Protein AF-A0A6P5RZV4-F1 (afdb_monomer)

Organism: Prunus avium (NCBI:txid42229)

Foldseek 3Di:
DDDDPPPPPDPPVPPDDPPVVLLVVLVPDDLVVLVVCLPVDVSSVCSNVVDPVNDDPDDADAAPPPDPVPPFDWDWADDQNWIKIDTAWDPDDDTDWDQWIWTQPDTSDNVRIDIQGAPDTANDKAFQNDDDPAWTFIDGQFWTKTAGSVVRDIDTDDDPPDDTHHYHDDDDDDPPPPD

Solvent-accessible surface area (backbone atoms only — not comparable to full-atom values): 11302 Å² total; per-residue (Å²): 139,79,86,83,79,80,79,78,82,73,87,66,85,71,83,70,76,57,67,70,60,52,53,57,53,55,76,73,49,57,70,78,60,51,67,66,43,43,80,75,39,72,70,51,29,45,59,59,66,72,38,85,86,46,80,76,88,66,87,69,62,68,50,84,85,67,52,84,88,62,86,62,55,70,44,78,49,49,49,82,92,23,52,25,44,37,64,39,40,64,95,57,100,74,57,58,65,40,41,60,34,36,33,36,77,40,88,77,42,44,86,38,48,40,83,46,77,52,82,63,71,28,37,38,75,45,51,36,64,49,69,58,100,60,37,37,39,31,28,50,59,39,43,40,29,44,34,21,84,88,80,60,50,70,44,81,58,82,54,86,94,56,85,71,47,80,78,63,79,70,82,78,83,70,91,70,78,89,123

InterPro domains:
  IPR001810 F-box domain [PF00646] (16-54)
  IPR001810 F-box domain [PS50181] (11-57)
  IPR001810 F-box domain [SM00256] (17-57)
  IPR036047 F-box-like domain superfamily [SSF81383] (16-58)
  IPR050796 SCF complex F-box component [PTHR31672] (13-54)

Radius of gyration: 24.25 Å; Cα contacts (8 Å, |Δi|>4): 235; chains: 1; bounding box: 69×52×48 Å

Mean predicted aligned error: 15.29 Å

Secondary structure (DSSP, 8-state):
---------------PPPHHHHHHHHHTS-HHHHHHHTTT-HHHHHHHHH-TTS---PPPPPPTT--TTS---EEEEEETTEEEEEEPPPSSSSPPPEEEEEEESSTT-GGGEEEEEEEEEESSEEEEEEE-SS-EEEEETTEEEEE-TTT--EEEE--TT------------------

pLDDT: mean 74.28, std 16.23, range [30.38, 95.0]

Sequence (179 aa):
MEERRLTGNSNSNNVQLPSTMIEEILSRLPVKSLCRFKCVSKPWSSLISDDPSFEEVREIPLPREINSSQTRRSKLGVFREWLCVTLEGDYGNATPTYNEFWVMKEYGVGESWTKMRVSIPYCNLSHSGFWTKSHDLMVFEEELVMYNFNNHSFQNLYVREIGKVGSVLTYLESLVSLK

Structure (mmCIF, N/CA/C/O backbone):
data_AF-A0A6P5RZV4-F1
#
_entry.id   AF-A0A6P5RZV4-F1
#
loop_
_atom_site.group_PDB
_atom_site.id
_atom_site.type_symbol
_atom_site.label_atom_id
_atom_site.label_alt_id
_atom_site.label_comp_id
_atom_site.label_asym_id
_atom_site.label_entity_id
_atom_site.label_seq_id
_atom_site.pdbx_PDB_ins_code
_atom_site.Cartn_x
_atom_site.Cartn_y
_atom_site.Cartn_z
_atom_site.occupancy
_atom_site.B_iso_or_equiv
_atom_site.auth_seq_id
_atom_site.auth_comp_id
_atom_site.auth_asym_id
_atom_site.auth_atom_id
_atom_site.pdbx_PDB_model_num
ATOM 1 N N . MET A 1 1 ? -52.754 37.217 24.023 1.00 31.14 1 MET A N 1
ATOM 2 C CA . MET A 1 1 ? -53.879 37.021 23.088 1.00 31.14 1 MET A CA 1
ATOM 3 C C . MET A 1 1 ? -53.331 37.275 21.699 1.00 31.14 1 MET A C 1
ATOM 5 O O . MET A 1 1 ? -52.893 38.382 21.447 1.00 31.14 1 MET A O 1
ATOM 9 N N . GLU A 1 2 ? -53.178 36.318 20.801 1.00 30.38 2 GLU A N 1
ATOM 10 C CA . GLU A 1 2 ? -53.687 34.952 20.756 1.00 30.38 2 GLU A CA 1
ATOM 11 C C . GLU A 1 2 ? -52.699 34.131 19.918 1.00 30.38 2 GLU A C 1
ATOM 13 O O . GLU A 1 2 ? -52.167 34.614 18.915 1.00 30.38 2 GLU A O 1
ATOM 18 N N . GLU A 1 3 ? -52.449 32.902 20.354 1.00 35.41 3 GLU A N 1
ATOM 19 C CA . GLU A 1 3 ? -51.728 31.872 19.623 1.00 35.41 3 GLU A CA 1
ATOM 20 C C . GLU A 1 3 ? -52.344 31.614 18.240 1.00 35.41 3 GLU A C 1
ATOM 22 O O . GLU A 1 3 ? -53.558 31.512 18.083 1.00 35.41 3 GLU A O 1
ATOM 27 N N . ARG A 1 4 ? -51.494 31.357 17.244 1.00 32.56 4 ARG A N 1
ATOM 28 C CA . ARG A 1 4 ? -51.840 30.442 16.149 1.00 32.56 4 ARG A CA 1
ATOM 29 C C . ARG A 1 4 ? -50.756 29.385 16.027 1.00 32.56 4 ARG A C 1
ATOM 31 O O . ARG A 1 4 ? -49.951 29.380 15.102 1.00 32.56 4 ARG A O 1
ATOM 38 N N . ARG A 1 5 ? -50.743 28.483 17.011 1.00 34.69 5 ARG A N 1
ATOM 39 C CA . ARG A 1 5 ? -50.173 27.145 16.856 1.00 34.69 5 ARG A CA 1
ATOM 40 C C . ARG A 1 5 ? -51.124 26.359 15.960 1.00 34.69 5 ARG A C 1
ATOM 42 O O . ARG A 1 5 ? -52.202 25.964 16.390 1.00 34.69 5 ARG A O 1
ATOM 49 N N . LEU A 1 6 ? -50.733 26.160 14.706 1.00 37.03 6 LEU A N 1
ATOM 50 C CA . LEU A 1 6 ? -51.332 25.129 13.868 1.00 37.03 6 LEU A CA 1
ATOM 51 C C . LEU A 1 6 ? -50.875 23.782 14.429 1.00 37.03 6 LEU A C 1
ATOM 53 O O . LEU A 1 6 ? -49.744 23.349 14.212 1.00 37.03 6 LEU A O 1
ATOM 57 N N . THR A 1 7 ? -51.749 23.145 15.201 1.00 40.06 7 THR A N 1
ATOM 58 C CA . THR A 1 7 ? -51.644 21.736 15.564 1.00 40.06 7 THR A CA 1
ATOM 59 C C . THR A 1 7 ? -51.858 20.901 14.303 1.00 40.06 7 THR A C 1
ATOM 61 O O . THR A 1 7 ? -52.960 20.470 13.975 1.00 40.06 7 THR A O 1
ATOM 64 N N . GLY A 1 8 ? -50.769 20.680 13.568 1.00 34.19 8 GLY A N 1
ATOM 65 C CA . GLY A 1 8 ? -50.671 19.599 12.598 1.00 34.19 8 GLY A CA 1
ATOM 66 C C . GLY A 1 8 ? -50.688 18.269 13.342 1.00 34.19 8 GLY A C 1
ATOM 67 O O . GLY A 1 8 ? -49.645 17.739 13.710 1.00 34.19 8 GLY A O 1
ATOM 68 N N . ASN A 1 9 ? -51.891 17.762 13.602 1.00 43.94 9 ASN A N 1
ATOM 69 C CA . ASN A 1 9 ? -52.132 16.391 14.015 1.00 43.94 9 ASN A CA 1
ATOM 70 C C . ASN A 1 9 ? -51.809 15.463 12.835 1.00 43.94 9 ASN A C 1
ATOM 72 O O . ASN A 1 9 ? -52.672 15.147 12.021 1.00 43.94 9 ASN A O 1
ATOM 76 N N . SER A 1 10 ? -50.554 15.044 12.728 1.00 43.06 10 SER A N 1
ATOM 77 C CA . SER A 1 10 ? -50.172 13.872 11.948 1.00 43.06 10 SER A CA 1
ATOM 78 C C . SER A 1 10 ? -49.885 12.739 12.924 1.00 43.06 10 SER A C 1
ATOM 80 O O . SER A 1 10 ? -48.737 12.527 13.319 1.00 43.06 10 SER A O 1
ATOM 82 N N . ASN A 1 11 ? -50.949 12.014 13.293 1.00 42.44 11 ASN A N 1
ATOM 83 C CA . ASN A 1 11 ? -50.889 10.625 13.749 1.00 42.44 11 ASN A CA 1
ATOM 84 C C . ASN A 1 11 ? -50.200 9.790 12.657 1.00 42.44 11 ASN A C 1
ATOM 86 O O . ASN A 1 11 ? -50.831 9.085 11.873 1.00 42.44 11 ASN A O 1
ATOM 90 N N . SER A 1 12 ? -48.879 9.899 12.577 1.00 44.38 12 SER A N 1
ATOM 91 C CA . SER A 1 12 ? -48.062 8.823 12.056 1.00 44.38 12 SER A CA 1
ATOM 92 C C . SER A 1 12 ? -48.007 7.820 13.195 1.00 44.38 12 SER A C 1
ATOM 94 O O . SER A 1 12 ? -47.372 8.069 14.218 1.00 44.38 12 SER A O 1
ATOM 96 N N . ASN A 1 13 ? -48.753 6.723 13.062 1.00 44.66 13 ASN A N 1
ATOM 97 C CA . ASN A 1 13 ? -48.572 5.538 13.893 1.00 44.66 13 ASN A CA 1
ATOM 98 C C . ASN A 1 13 ? -47.155 5.018 13.626 1.00 44.66 13 ASN A C 1
ATOM 100 O O . ASN A 1 13 ? -46.947 4.102 12.834 1.00 44.66 13 ASN A O 1
ATOM 104 N N . ASN A 1 14 ? -46.168 5.683 14.217 1.00 50.66 14 ASN A N 1
ATOM 105 C CA . ASN A 1 14 ? -44.774 5.316 14.145 1.00 50.66 14 ASN A CA 1
ATOM 106 C C . ASN A 1 14 ? -44.651 4.121 15.081 1.00 50.66 14 ASN A C 1
ATOM 108 O O . ASN A 1 14 ? -44.533 4.280 16.295 1.00 50.66 14 ASN A O 1
ATOM 112 N N . VAL A 1 15 ? -44.799 2.923 14.518 1.00 54.66 15 VAL A N 1
ATOM 113 C CA . VAL A 1 15 ? -44.572 1.668 15.230 1.00 54.66 15 VAL A CA 1
ATOM 114 C C . VAL A 1 15 ? -43.095 1.655 15.614 1.00 54.66 15 VAL A C 1
ATOM 116 O O . VAL A 1 15 ? -42.235 1.261 14.831 1.00 54.66 15 VAL A O 1
ATOM 119 N N . GLN A 1 16 ? -42.782 2.183 16.795 1.00 59.75 16 GLN A N 1
ATOM 120 C CA . GLN A 1 16 ? -41.443 2.110 17.353 1.00 59.75 16 GLN A CA 1
ATOM 121 C C . GLN A 1 16 ? -41.264 0.722 17.953 1.00 59.75 16 GLN A C 1
ATOM 123 O O . GLN A 1 16 ? -42.013 0.309 18.838 1.00 59.75 16 GLN A O 1
ATOM 128 N N . LEU A 1 17 ? -40.274 -0.006 17.439 1.00 67.88 17 LEU A N 1
ATOM 129 C CA . LEU A 1 17 ? -39.788 -1.221 18.076 1.00 67.88 17 LEU A CA 1
ATOM 130 C C . LEU A 1 17 ? -39.339 -0.884 19.511 1.00 67.88 17 LEU A C 1
ATOM 132 O O . LEU A 1 17 ? -38.712 0.161 19.708 1.00 67.88 17 LEU A O 1
ATOM 136 N N . PRO A 1 18 ? -39.635 -1.738 20.508 1.00 80.62 18 PRO A N 1
ATOM 137 C CA . PRO A 1 18 ? -39.109 -1.571 21.859 1.00 80.62 18 PRO A CA 1
ATOM 138 C C . PRO A 1 18 ? -37.579 -1.456 21.840 1.00 80.62 18 PRO A C 1
ATOM 140 O O . PRO A 1 18 ? -36.920 -2.178 21.088 1.00 80.62 18 PRO A O 1
ATOM 143 N N . SER A 1 19 ? -37.010 -0.582 22.676 1.00 72.00 19 SER A N 1
ATOM 144 C CA . SER A 1 19 ? -35.558 -0.331 22.727 1.00 72.00 19 SER A CA 1
ATOM 145 C C . SER A 1 19 ? -34.742 -1.610 22.922 1.00 72.00 19 SER A C 1
ATOM 147 O O . SER A 1 19 ? -33.727 -1.797 22.262 1.00 72.00 19 SER A O 1
ATOM 149 N N . THR A 1 20 ? -35.255 -2.547 23.719 1.00 75.00 20 THR A N 1
ATOM 150 C CA . THR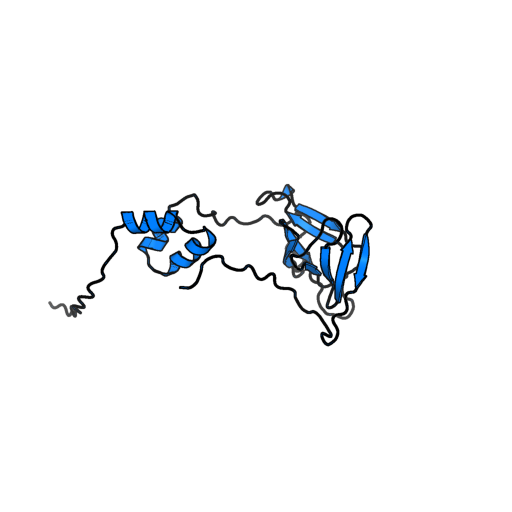 A 1 20 ? -34.631 -3.850 23.981 1.00 75.00 20 THR A CA 1
ATOM 151 C C . THR A 1 20 ? -34.465 -4.706 22.723 1.00 75.00 20 THR A C 1
ATOM 153 O O . THR A 1 20 ? -33.438 -5.354 22.551 1.00 75.00 20 THR A O 1
ATOM 156 N N . MET A 1 21 ? -35.437 -4.685 21.805 1.00 77.75 21 MET A N 1
ATOM 157 C CA . MET A 1 21 ? -35.329 -5.410 20.534 1.00 77.75 21 MET A CA 1
ATOM 158 C C . MET A 1 21 ? -34.347 -4.728 19.582 1.00 77.75 21 MET A C 1
ATOM 160 O O . MET A 1 21 ? -33.662 -5.399 18.817 1.00 77.75 21 MET A O 1
ATOM 164 N N . ILE A 1 22 ? -34.270 -3.396 19.623 1.00 78.31 22 ILE A N 1
ATOM 165 C CA . ILE A 1 22 ? -33.320 -2.627 18.815 1.00 78.31 22 ILE A CA 1
ATOM 166 C C . ILE A 1 22 ? -31.889 -2.943 19.263 1.00 78.31 22 ILE A C 1
ATOM 168 O O . ILE A 1 22 ? -31.054 -3.260 18.424 1.00 78.31 22 ILE A O 1
ATOM 172 N N . GLU A 1 23 ? -31.620 -2.935 20.566 1.00 76.19 23 GLU A N 1
ATOM 173 C CA . GLU A 1 23 ? -30.319 -3.304 21.141 1.00 76.19 23 GLU A CA 1
ATOM 174 C C . GLU A 1 23 ? -29.923 -4.751 20.790 1.00 76.19 23 GLU A C 1
ATOM 176 O O . GLU A 1 23 ? -28.788 -5.014 20.384 1.00 76.19 23 GLU A O 1
ATOM 181 N N . GLU A 1 24 ? -30.867 -5.696 20.854 1.00 76.88 24 GLU A N 1
ATOM 182 C CA . GLU A 1 24 ? -30.613 -7.095 20.490 1.00 76.88 24 GLU A CA 1
ATOM 183 C C . GLU A 1 24 ? -30.330 -7.276 18.987 1.00 76.88 24 GLU A C 1
ATOM 185 O O . GLU A 1 24 ? -29.485 -8.084 18.602 1.00 76.88 24 GLU A O 1
ATOM 190 N N . ILE A 1 25 ? -30.994 -6.506 18.120 1.00 79.69 25 ILE A N 1
ATOM 191 C CA . ILE A 1 25 ? -30.708 -6.504 16.679 1.00 79.69 25 ILE A CA 1
ATOM 192 C C . ILE A 1 25 ? -29.332 -5.889 16.417 1.00 79.69 25 ILE A C 1
ATOM 194 O O . ILE A 1 25 ? -28.536 -6.469 15.678 1.00 79.69 25 ILE A O 1
ATOM 198 N N . LEU A 1 26 ? -29.036 -4.737 17.027 1.00 75.44 26 LEU A N 1
ATOM 199 C CA . LEU A 1 26 ? -27.773 -4.030 16.835 1.00 75.44 26 LEU A CA 1
ATOM 200 C C . LEU A 1 26 ? -26.579 -4.868 17.321 1.00 75.44 26 LEU A C 1
ATOM 202 O O . LEU A 1 26 ? -25.603 -5.009 16.592 1.00 75.44 26 LEU A O 1
ATOM 206 N N . SER A 1 27 ? -26.682 -5.528 18.474 1.00 73.88 27 SER A N 1
ATOM 207 C CA . SER A 1 27 ? -25.608 -6.384 19.012 1.00 73.88 27 SER A CA 1
ATOM 208 C C . SER A 1 27 ? -25.256 -7.602 18.142 1.00 73.88 27 SER A C 1
ATOM 210 O O . SER A 1 27 ? -24.179 -8.178 18.293 1.00 73.88 27 SER A O 1
ATOM 212 N N . ARG A 1 28 ? -26.129 -8.001 17.206 1.00 77.44 28 ARG A N 1
ATOM 213 C CA . ARG A 1 28 ? -25.903 -9.131 16.284 1.00 77.44 28 ARG A CA 1
ATOM 214 C C . ARG A 1 28 ? -25.302 -8.714 14.938 1.00 77.44 28 ARG A C 1
ATOM 216 O O . ARG A 1 28 ? -25.041 -9.578 14.098 1.00 77.44 28 ARG A O 1
ATOM 223 N N . LEU A 1 29 ? -25.107 -7.417 14.697 1.00 73.81 29 LEU A N 1
ATOM 224 C CA . LEU A 1 29 ? -24.617 -6.899 13.421 1.00 73.81 29 LEU A CA 1
ATOM 225 C C . LEU A 1 29 ? -23.095 -6.661 13.438 1.00 73.81 29 LEU A C 1
ATOM 227 O O . LEU A 1 29 ? -22.535 -6.277 14.460 1.00 73.81 29 LEU A O 1
ATOM 231 N N . PRO A 1 30 ? -22.397 -6.818 12.296 1.00 70.12 30 PRO A N 1
ATOM 232 C CA . PRO A 1 30 ? -20.992 -6.427 12.187 1.00 70.12 30 PRO A CA 1
ATOM 233 C C . PRO A 1 30 ? -20.789 -4.919 12.412 1.00 70.12 30 PRO A C 1
ATOM 235 O O . PRO A 1 30 ? -21.575 -4.112 11.909 1.00 70.12 30 PRO A O 1
ATOM 238 N N . VAL A 1 31 ? -19.675 -4.526 13.046 1.00 67.81 31 VAL A N 1
ATOM 239 C CA . VAL A 1 31 ? -19.323 -3.120 13.373 1.00 67.81 31 VAL A CA 1
ATOM 240 C C . VAL A 1 31 ? -19.448 -2.183 12.161 1.00 67.81 31 VAL A C 1
ATOM 242 O O . VAL A 1 31 ? -20.047 -1.112 12.242 1.00 67.81 31 VAL A O 1
ATOM 245 N N . LYS A 1 32 ? -18.978 -2.619 10.983 1.00 64.25 32 LYS A N 1
ATOM 246 C CA . LYS A 1 32 ? -19.082 -1.837 9.735 1.00 64.25 32 LYS A CA 1
ATOM 247 C C . LYS A 1 32 ? -20.529 -1.587 9.291 1.00 64.25 32 LYS A C 1
ATOM 249 O O . LYS A 1 32 ? -20.815 -0.533 8.725 1.00 64.25 32 LYS A O 1
ATOM 254 N N . SER A 1 33 ? -21.434 -2.537 9.528 1.00 70.81 33 SER A N 1
ATOM 255 C CA . SER A 1 33 ? -22.865 -2.377 9.241 1.00 70.81 33 SER A CA 1
ATOM 256 C C . SER A 1 33 ? -23.514 -1.437 10.249 1.00 70.81 33 SER A C 1
ATOM 258 O O . SER A 1 33 ? -24.299 -0.577 9.861 1.00 70.81 33 SER A O 1
ATOM 260 N N . LEU A 1 34 ? -23.126 -1.537 11.520 1.00 72.94 34 LEU A N 1
ATOM 261 C CA . LEU A 1 34 ? -23.627 -0.676 12.585 1.00 72.94 34 LEU A CA 1
ATOM 262 C C . LEU A 1 34 ? -23.305 0.807 12.359 1.00 72.94 34 LEU A C 1
ATOM 264 O O . LEU A 1 34 ? -24.180 1.653 12.529 1.00 72.94 34 LEU A O 1
ATOM 268 N N . CYS A 1 35 ? -22.119 1.132 11.837 1.00 71.44 35 CYS A N 1
ATOM 269 C CA . CYS A 1 35 ? -21.776 2.508 11.459 1.00 71.44 35 CYS A CA 1
ATOM 270 C C . CYS A 1 35 ? -22.758 3.133 10.447 1.00 71.44 35 CYS A C 1
ATOM 272 O O . CYS A 1 35 ? -22.979 4.344 10.484 1.00 71.44 35 CYS A O 1
ATOM 274 N N . ARG A 1 36 ? -23.388 2.330 9.575 1.00 76.25 36 ARG A N 1
ATOM 275 C CA . ARG A 1 36 ? -24.388 2.808 8.601 1.00 76.25 36 ARG A CA 1
ATOM 276 C C . ARG A 1 36 ? -25.759 3.079 9.226 1.00 76.25 36 ARG A C 1
ATOM 278 O O . ARG A 1 36 ? -26.537 3.819 8.642 1.00 76.25 36 ARG A O 1
ATOM 285 N N . PHE A 1 37 ? -26.066 2.526 10.400 1.00 75.00 37 PHE A N 1
ATOM 286 C CA . PHE A 1 37 ? -27.362 2.726 11.059 1.00 75.00 37 PHE A CA 1
ATOM 287 C C . PHE A 1 37 ? -27.452 4.035 11.861 1.00 75.00 37 PHE A C 1
ATOM 289 O O . PHE A 1 37 ? -28.556 4.456 12.214 1.00 75.00 37 PHE A O 1
ATOM 296 N N . LYS A 1 38 ? -26.326 4.741 12.072 1.00 71.38 38 LYS A N 1
ATOM 297 C CA . LYS A 1 38 ? -26.293 6.059 12.739 1.00 71.38 38 LYS A CA 1
ATOM 298 C C . LYS A 1 38 ? -27.206 7.098 12.071 1.00 71.38 38 LYS A C 1
ATOM 300 O O . LYS A 1 38 ? -27.736 7.972 12.745 1.00 71.38 38 LYS A O 1
ATOM 305 N N . CYS A 1 39 ? -27.435 7.003 10.761 1.00 72.44 39 CYS A N 1
ATOM 306 C CA . CYS A 1 39 ? -28.255 7.961 10.012 1.00 72.44 39 CYS A CA 1
ATOM 307 C C . CYS A 1 39 ? -29.745 7.588 9.889 1.00 72.44 39 CYS A C 1
ATOM 309 O O . CYS A 1 39 ? -30.505 8.359 9.308 1.00 72.44 39 CYS A O 1
ATOM 311 N N . VAL A 1 40 ? -30.189 6.454 10.445 1.00 75.31 40 VAL A N 1
ATOM 312 C CA . VAL A 1 40 ? -31.588 5.986 10.326 1.00 75.31 40 VAL A CA 1
ATOM 313 C C . VAL A 1 40 ? -32.513 6.708 11.304 1.00 75.31 40 VAL A C 1
ATOM 315 O O . VAL A 1 40 ? -33.626 7.088 10.945 1.00 75.31 40 VAL A O 1
ATOM 318 N N . SER A 1 41 ? -32.073 6.920 12.546 1.00 77.44 41 SER A N 1
ATOM 319 C CA . SER A 1 41 ? -32.820 7.709 13.527 1.00 77.44 41 SER A CA 1
ATOM 320 C C . SER A 1 41 ? -31.933 8.168 14.686 1.00 77.44 41 SER A C 1
ATOM 322 O O . SER A 1 41 ? -30.910 7.552 14.988 1.00 77.44 41 SER A O 1
ATOM 324 N N . LYS A 1 42 ? -32.349 9.238 15.377 1.00 73.50 42 LYS A N 1
ATOM 325 C CA . LYS A 1 42 ? -31.624 9.768 16.546 1.00 73.50 42 LYS A CA 1
ATOM 326 C C . LYS A 1 42 ? -31.442 8.731 17.675 1.00 73.50 42 LYS A C 1
ATOM 328 O O . LYS A 1 42 ? -30.328 8.651 18.183 1.00 73.50 42 LYS A O 1
ATOM 333 N N . PRO A 1 43 ? -32.453 7.913 18.044 1.00 75.81 43 PRO A N 1
ATOM 334 C CA . PRO A 1 43 ? -32.282 6.882 19.074 1.00 75.81 43 PRO A CA 1
ATOM 335 C C . PRO A 1 43 ? -31.239 5.824 18.704 1.00 75.81 43 PRO A C 1
ATOM 337 O O . PRO A 1 43 ? -30.425 5.447 19.537 1.00 75.81 43 PRO A O 1
ATOM 340 N N . TRP A 1 44 ? -31.218 5.395 17.439 1.00 75.12 44 TRP A N 1
ATOM 341 C CA . TRP A 1 44 ? -30.243 4.414 16.959 1.00 75.12 44 TRP A CA 1
ATOM 342 C C . TRP A 1 44 ? -28.831 5.003 16.973 1.00 75.12 44 TRP A C 1
ATOM 344 O O . TRP A 1 44 ? -27.901 4.352 17.432 1.00 75.12 44 TRP A O 1
ATOM 354 N N . SER A 1 45 ? -28.670 6.262 16.551 1.00 76.62 45 SER A N 1
ATOM 355 C CA . SER A 1 45 ? -27.384 6.960 16.636 1.00 76.62 45 SER A CA 1
ATOM 356 C C . SER A 1 45 ? -26.850 7.061 18.065 1.00 76.62 45 SER A C 1
ATOM 358 O O . SER A 1 45 ? -25.642 6.919 18.236 1.00 76.62 45 SER A O 1
ATOM 360 N N . SER A 1 46 ? -27.711 7.324 19.058 1.00 78.75 46 SER A N 1
ATOM 361 C CA . SER A 1 46 ? -27.311 7.382 20.473 1.00 78.75 46 SER A CA 1
ATOM 362 C C . SER A 1 46 ? -26.824 6.018 20.942 1.00 78.75 46 SER A C 1
ATOM 364 O O . SER A 1 46 ? -25.666 5.900 21.304 1.00 78.75 46 SER A O 1
ATOM 366 N N . LEU A 1 47 ? -27.638 4.967 20.785 1.00 75.31 47 LEU A N 1
ATOM 367 C CA . LEU A 1 47 ? -27.299 3.607 21.231 1.00 75.31 47 LEU A CA 1
ATOM 368 C C . LEU A 1 47 ? -25.995 3.079 20.613 1.00 75.31 47 LEU A C 1
ATOM 370 O O . LEU A 1 47 ? -25.192 2.451 21.289 1.00 75.31 47 LEU A O 1
ATOM 374 N N . ILE A 1 48 ? -25.768 3.367 19.331 1.00 74.75 48 ILE A N 1
ATOM 375 C CA . ILE A 1 48 ? -24.544 2.997 18.605 1.00 74.75 48 ILE A CA 1
ATOM 376 C C . ILE A 1 48 ? -23.337 3.832 19.067 1.00 74.75 48 ILE A C 1
ATOM 378 O O . ILE A 1 48 ? -22.201 3.402 18.927 1.00 74.75 48 ILE A O 1
ATOM 382 N N . SER A 1 49 ? -23.544 5.053 19.556 1.00 71.31 49 SER A N 1
ATOM 383 C CA . SER A 1 49 ? -22.447 5.919 20.021 1.00 71.31 49 SER A CA 1
ATOM 384 C C . SER A 1 49 ? -22.150 5.753 21.514 1.00 71.31 49 SER A C 1
ATOM 386 O O . SER A 1 49 ? -21.048 6.082 21.937 1.00 71.31 49 SER A O 1
ATOM 388 N N . ASP A 1 50 ? -23.115 5.246 22.284 1.00 69.12 50 ASP A N 1
ATOM 389 C CA . ASP A 1 50 ? -23.001 4.972 23.718 1.00 69.12 50 ASP A CA 1
ATOM 390 C C . ASP A 1 50 ? -22.299 3.630 23.999 1.00 69.12 50 ASP A C 1
ATOM 392 O O . ASP A 1 50 ? -21.852 3.387 25.121 1.00 69.12 50 ASP A O 1
ATOM 396 N N . ASP A 1 51 ? -22.181 2.758 22.992 1.00 64.31 51 ASP A N 1
ATOM 397 C CA . ASP A 1 51 ? -21.460 1.494 23.109 1.00 64.31 51 ASP A CA 1
ATOM 398 C C . ASP A 1 51 ? -19.944 1.701 22.865 1.00 64.31 51 ASP A C 1
ATOM 400 O O . ASP A 1 51 ? -19.531 2.042 21.752 1.00 64.31 51 ASP A O 1
ATOM 404 N N . PRO A 1 52 ? -19.085 1.469 23.879 1.00 57.62 52 PRO A N 1
ATOM 405 C CA . PRO A 1 52 ? -17.634 1.618 23.763 1.00 57.62 52 PRO A CA 1
ATOM 406 C C . PRO A 1 52 ? -16.977 0.577 22.840 1.00 57.62 52 PRO A C 1
ATOM 408 O O . PRO A 1 52 ? -15.781 0.674 22.568 1.00 57.62 52 PRO A O 1
ATOM 411 N N . SER A 1 53 ? -17.726 -0.428 22.365 1.00 56.19 53 SER A N 1
ATOM 412 C CA . SER A 1 53 ? -17.283 -1.367 21.328 1.00 56.19 53 SER A CA 1
ATOM 413 C C . SER A 1 53 ? -17.177 -0.715 19.945 1.00 56.19 53 SER A C 1
ATOM 415 O O . SER A 1 53 ? -16.495 -1.239 19.059 1.00 56.19 53 SER A O 1
ATOM 417 N N . PHE A 1 54 ? -17.810 0.446 19.758 1.00 56.62 54 PHE A N 1
ATOM 418 C CA . PHE A 1 54 ? -17.634 1.253 18.565 1.00 56.62 54 PHE A CA 1
ATOM 419 C C . PHE A 1 54 ? -16.322 2.006 18.647 1.00 56.62 54 PHE A C 1
ATOM 421 O O . PHE A 1 54 ? -16.124 2.833 19.532 1.00 56.62 54 PHE A O 1
ATOM 428 N N . GLU A 1 55 ? -15.440 1.714 17.692 1.00 57.38 55 GLU A N 1
ATOM 429 C CA . GLU A 1 55 ? -14.136 2.353 17.551 1.00 57.38 55 GLU A CA 1
ATOM 430 C C . GLU A 1 55 ? -14.258 3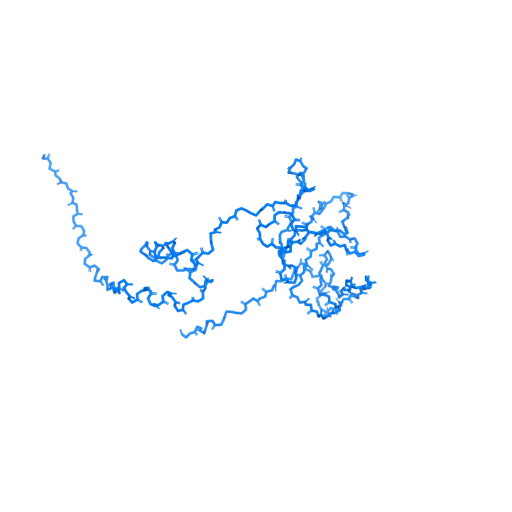.874 17.735 1.00 57.38 55 GLU A C 1
ATOM 432 O O . GLU A 1 55 ? -14.843 4.579 16.905 1.00 57.38 55 GLU A O 1
ATOM 437 N N . GLU A 1 56 ? -13.708 4.383 18.843 1.00 61.69 56 GLU A N 1
ATOM 438 C CA . GLU A 1 56 ? -13.472 5.810 19.012 1.00 61.69 56 GLU A CA 1
ATOM 439 C C . GLU A 1 56 ? -12.646 6.285 17.816 1.00 61.69 56 GLU A C 1
ATOM 441 O O . GLU A 1 56 ? -11.536 5.803 17.572 1.00 61.69 56 GLU A O 1
ATOM 446 N N . VAL A 1 57 ? -13.185 7.238 17.056 1.00 62.81 57 VAL A N 1
ATOM 447 C CA . VAL A 1 57 ? -12.441 7.877 15.972 1.00 62.81 57 VAL A CA 1
ATOM 448 C C . VAL A 1 57 ? -11.340 8.710 16.616 1.00 62.81 57 VAL A C 1
ATOM 450 O O . VAL A 1 57 ? -11.592 9.789 17.148 1.00 62.81 57 VAL A O 1
ATOM 453 N N . ARG A 1 58 ? -10.117 8.183 16.599 1.00 69.25 58 ARG A N 1
ATOM 454 C CA . ARG A 1 58 ? -8.925 8.848 17.128 1.00 69.25 58 ARG A CA 1
ATOM 455 C C . ARG A 1 58 ? -8.083 9.394 15.984 1.00 69.25 58 ARG A C 1
ATOM 457 O O . ARG A 1 58 ? -8.012 8.799 14.909 1.00 69.25 58 ARG A O 1
ATOM 464 N N . GLU A 1 59 ? -7.440 10.532 16.222 1.00 75.88 59 GLU A N 1
ATOM 465 C CA . GLU A 1 59 ? -6.458 11.070 15.285 1.00 75.88 59 GLU A CA 1
ATOM 466 C C . GLU A 1 59 ? -5.253 10.122 15.214 1.00 75.88 59 GLU A C 1
ATOM 468 O O . GLU A 1 59 ? -4.707 9.711 16.239 1.00 75.88 59 GLU A O 1
ATOM 473 N N . ILE A 1 60 ? -4.859 9.742 13.997 1.00 82.12 60 ILE A N 1
ATOM 474 C CA . ILE A 1 60 ? -3.698 8.884 13.774 1.00 82.12 60 ILE A CA 1
ATOM 475 C C . ILE A 1 60 ? -2.461 9.783 13.671 1.00 82.12 60 ILE A C 1
ATOM 477 O O . ILE A 1 60 ? -2.414 10.629 12.774 1.00 82.12 60 ILE A O 1
ATOM 481 N N . PRO A 1 61 ? -1.446 9.608 14.537 1.00 84.62 61 PRO A N 1
ATOM 482 C CA . PRO A 1 61 ? -0.220 10.393 14.446 1.00 84.62 61 PRO A CA 1
ATOM 483 C C . PRO A 1 61 ? 0.478 10.126 13.107 1.00 84.62 61 PRO A C 1
ATOM 485 O O . PRO A 1 61 ? 0.537 8.981 12.661 1.00 84.62 61 PRO A O 1
ATOM 488 N N . LEU A 1 62 ? 1.030 11.159 12.467 1.00 83.81 62 LEU A N 1
ATOM 489 C CA . LEU A 1 62 ? 1.839 11.008 11.251 1.00 83.81 62 LEU A CA 1
ATOM 490 C C . LEU A 1 62 ? 3.258 10.497 11.579 1.00 83.81 62 LEU A C 1
ATOM 492 O O . LEU A 1 62 ? 3.749 10.724 12.689 1.00 83.81 62 LEU A O 1
ATOM 496 N N . PRO A 1 63 ? 3.955 9.848 10.626 1.00 83.94 63 PRO A N 1
ATOM 497 C CA . PRO A 1 63 ? 5.379 9.550 10.765 1.00 83.94 63 PRO A CA 1
ATOM 498 C C . PRO A 1 63 ? 6.189 10.828 11.023 1.00 83.94 63 PRO A C 1
ATOM 500 O O . PRO A 1 63 ? 5.990 11.836 10.344 1.00 83.94 63 PRO A O 1
ATOM 503 N N . ARG A 1 64 ? 7.128 10.781 11.977 1.00 78.00 64 ARG A N 1
ATOM 504 C CA . ARG A 1 64 ? 7.861 11.962 12.478 1.00 78.00 64 ARG A CA 1
ATOM 505 C C . ARG A 1 64 ? 8.635 12.714 11.391 1.00 78.00 64 ARG A C 1
ATOM 507 O O . ARG A 1 64 ? 8.799 13.923 11.500 1.00 78.00 64 ARG A O 1
ATOM 514 N N . GLU A 1 65 ? 9.114 12.029 10.353 1.00 76.75 65 GLU A N 1
ATOM 515 C CA . GLU A 1 65 ? 9.842 12.669 9.250 1.00 76.75 65 GLU A CA 1
ATOM 516 C C . GLU A 1 65 ? 8.941 13.342 8.205 1.00 76.75 65 GLU A C 1
ATOM 518 O O . GLU A 1 65 ? 9.448 14.046 7.327 1.00 76.75 65 GLU A O 1
ATOM 523 N N . ILE A 1 66 ? 7.620 13.149 8.266 1.00 72.31 66 ILE A N 1
ATOM 524 C CA . ILE A 1 66 ? 6.679 13.863 7.401 1.00 72.31 66 ILE A CA 1
ATOM 525 C C . ILE A 1 66 ? 6.389 15.227 8.040 1.00 72.31 66 ILE A C 1
ATOM 527 O O . ILE A 1 66 ? 5.475 15.387 8.844 1.00 72.31 66 ILE A O 1
ATOM 531 N N . ASN A 1 67 ? 7.194 16.232 7.682 1.00 61.34 67 ASN A N 1
ATOM 532 C CA . ASN A 1 67 ? 7.001 17.610 8.135 1.00 61.34 67 ASN A CA 1
ATOM 533 C C . ASN A 1 67 ? 5.831 18.275 7.391 1.00 61.34 67 ASN A C 1
ATOM 535 O O . ASN A 1 67 ? 5.872 18.428 6.171 1.00 61.34 67 ASN A O 1
ATOM 539 N N . SER A 1 68 ? 4.834 18.760 8.133 1.00 57.28 68 SER A N 1
ATOM 540 C CA . SER A 1 68 ? 3.650 19.464 7.607 1.00 57.28 68 SER A CA 1
ATOM 541 C C . SER A 1 68 ? 3.955 20.783 6.876 1.00 57.28 68 SER A C 1
ATOM 543 O O . SER A 1 68 ? 3.102 21.294 6.155 1.00 57.28 68 SER A O 1
ATOM 545 N N . SER A 1 69 ? 5.164 21.335 7.032 1.00 55.91 69 SER A N 1
ATOM 546 C CA . SER A 1 69 ? 5.585 22.613 6.439 1.00 55.91 69 SER A CA 1
ATOM 547 C C . SER A 1 69 ? 6.065 22.520 4.985 1.00 55.91 69 SER A C 1
ATOM 549 O O . SER A 1 69 ? 6.159 23.546 4.314 1.00 55.91 69 SER A O 1
ATOM 551 N N . GLN A 1 70 ? 6.350 21.317 4.475 1.00 53.84 70 GLN A N 1
ATOM 552 C CA . GLN A 1 70 ? 6.574 21.063 3.050 1.00 53.84 70 GLN A CA 1
ATOM 553 C C . GLN A 1 70 ? 5.380 20.266 2.539 1.00 53.84 70 GLN A C 1
ATOM 555 O O . GLN A 1 70 ? 5.366 19.043 2.638 1.00 53.84 70 GLN A O 1
ATOM 560 N N . THR A 1 71 ? 4.365 20.964 2.032 1.00 52.81 71 THR A N 1
ATOM 561 C CA . THR A 1 71 ? 3.116 20.432 1.466 1.00 52.81 71 THR A CA 1
ATOM 562 C C . THR A 1 71 ? 3.381 19.509 0.272 1.00 52.81 71 THR A C 1
ATOM 564 O O . THR A 1 71 ? 3.188 19.864 -0.885 1.00 52.81 71 THR A O 1
ATOM 567 N N . ARG A 1 72 ? 3.845 18.292 0.552 1.00 63.22 72 ARG A N 1
ATOM 568 C CA . ARG A 1 72 ? 3.874 17.174 -0.389 1.00 63.22 72 ARG A CA 1
ATOM 569 C C . ARG A 1 72 ? 2.551 16.439 -0.250 1.00 63.22 72 ARG A C 1
ATOM 571 O O . ARG A 1 72 ? 2.142 16.124 0.871 1.00 63.22 72 ARG A O 1
ATOM 578 N N . ARG A 1 73 ? 1.862 16.175 -1.364 1.00 73.31 73 ARG A N 1
ATOM 579 C CA . ARG A 1 73 ? 0.651 15.351 -1.316 1.00 73.31 73 ARG A CA 1
ATOM 580 C C . ARG A 1 73 ? 1.030 13.979 -0.772 1.00 73.31 73 ARG A C 1
ATOM 582 O O . ARG A 1 73 ? 1.991 13.359 -1.214 1.00 73.31 73 ARG A O 1
ATOM 589 N N . SER A 1 74 ? 0.304 13.551 0.249 1.00 79.88 74 SER A N 1
ATOM 590 C CA . SER A 1 74 ? 0.436 12.222 0.832 1.00 79.88 74 SER A CA 1
ATOM 591 C C . SER A 1 74 ? -0.835 11.453 0.527 1.00 79.88 74 SER A C 1
ATOM 593 O O . SER A 1 74 ? -1.933 11.997 0.650 1.00 79.88 74 SER A O 1
ATOM 595 N N . LYS A 1 75 ? -0.691 10.188 0.149 1.00 81.62 75 LYS A N 1
ATOM 596 C CA . LYS A 1 75 ? -1.803 9.280 -0.103 1.00 81.62 75 LYS A CA 1
ATOM 597 C C . LYS A 1 75 ? -1.824 8.214 0.983 1.00 81.62 75 LYS A C 1
ATOM 599 O O . LYS A 1 75 ? -0.802 7.599 1.287 1.00 81.62 75 LYS A O 1
ATOM 604 N N . LEU A 1 76 ? -2.998 8.021 1.573 1.00 84.88 76 LEU A N 1
ATOM 605 C CA . LEU A 1 76 ? -3.268 6.927 2.498 1.00 84.88 76 LEU A CA 1
ATOM 606 C C . LEU A 1 76 ? -3.728 5.700 1.714 1.00 84.88 76 LEU A C 1
ATOM 608 O O . LEU A 1 76 ? -4.471 5.811 0.738 1.00 84.88 76 LEU A O 1
ATOM 612 N N . GLY A 1 77 ? -3.300 4.529 2.162 1.00 84.88 77 GLY A N 1
ATOM 613 C CA . GLY A 1 77 ? -3.685 3.255 1.575 1.00 84.88 77 GLY A CA 1
ATOM 614 C C . GLY A 1 77 ? -3.528 2.110 2.562 1.00 84.88 77 GLY A C 1
ATOM 615 O O . GLY A 1 77 ? -3.236 2.314 3.739 1.00 84.88 77 GLY A O 1
ATOM 616 N N . VAL A 1 78 ? -3.716 0.895 2.062 1.00 86.19 78 VAL A N 1
ATOM 617 C CA . VAL A 1 78 ? -3.509 -0.332 2.830 1.00 86.19 78 VAL A CA 1
ATOM 618 C C . VAL A 1 78 ? -2.424 -1.150 2.148 1.00 86.19 78 VAL A C 1
ATOM 620 O O . VAL A 1 78 ? -2.548 -1.510 0.977 1.00 86.19 78 VAL A O 1
ATOM 623 N N . PHE A 1 79 ? -1.365 -1.460 2.889 1.00 88.75 79 PHE A N 1
ATOM 624 C CA . PHE A 1 79 ? -0.314 -2.375 2.471 1.00 88.75 79 PHE A CA 1
ATOM 625 C C .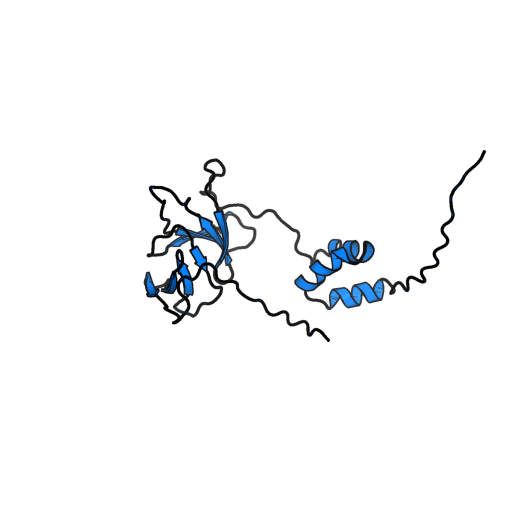 PHE A 1 79 ? -0.421 -3.649 3.301 1.00 88.75 79 PHE A C 1
ATOM 627 O O . PHE A 1 79 ? -0.152 -3.644 4.505 1.00 88.75 79 PHE A O 1
ATOM 634 N N . ARG A 1 80 ? -0.809 -4.746 2.646 1.00 86.69 80 ARG A N 1
ATOM 635 C CA . ARG A 1 80 ? -1.190 -6.002 3.303 1.00 86.69 80 ARG A CA 1
ATOM 636 C C . ARG A 1 80 ? -2.322 -5.773 4.312 1.00 86.69 80 ARG A C 1
ATOM 638 O O . ARG A 1 80 ? -3.461 -5.579 3.906 1.00 86.69 80 ARG A O 1
ATOM 645 N N . GLU A 1 81 ? -1.995 -5.720 5.599 1.00 86.19 81 GLU A N 1
ATOM 646 C CA . GLU A 1 81 ? -2.929 -5.470 6.708 1.00 86.19 81 GLU A CA 1
ATOM 647 C C . GLU A 1 81 ? -2.574 -4.203 7.503 1.00 86.19 81 GLU A C 1
ATOM 649 O O . GLU A 1 81 ? -3.183 -3.906 8.532 1.00 86.19 81 GLU A O 1
ATOM 654 N N . TRP A 1 82 ? -1.584 -3.440 7.039 1.00 90.12 82 TRP A N 1
ATOM 655 C CA . TRP A 1 82 ? -1.143 -2.207 7.677 1.00 90.12 82 TRP A CA 1
ATOM 656 C C . TRP A 1 82 ? -1.652 -0.991 6.917 1.00 90.12 82 TRP A C 1
ATOM 658 O O . TRP A 1 82 ? -1.604 -0.940 5.685 1.00 90.12 82 TRP A O 1
ATOM 668 N N . LEU A 1 83 ? -2.063 0.030 7.664 1.00 89.00 83 LEU A N 1
ATOM 669 C CA . LEU A 1 83 ? -2.223 1.366 7.114 1.00 89.00 83 LEU A CA 1
ATOM 670 C C . LEU A 1 83 ? -0.871 1.833 6.572 1.00 89.00 83 LEU A C 1
ATOM 672 O O . LEU A 1 83 ? 0.155 1.702 7.246 1.00 89.00 83 LEU A O 1
ATOM 676 N N . CYS A 1 84 ? -0.865 2.380 5.362 1.00 90.88 84 CYS A N 1
ATOM 677 C CA . CYS A 1 84 ? 0.338 2.921 4.755 1.00 90.88 84 CYS A CA 1
ATOM 678 C C . CYS A 1 84 ? 0.155 4.359 4.281 1.00 90.88 84 CYS A C 1
ATOM 680 O O . CYS A 1 84 ? -0.937 4.768 3.884 1.00 90.88 84 CYS A O 1
ATOM 682 N N . VAL A 1 85 ? 1.258 5.103 4.282 1.00 89.88 85 VAL A N 1
ATOM 683 C CA . VAL A 1 85 ? 1.354 6.452 3.724 1.00 89.88 85 VAL A CA 1
ATOM 684 C C . VAL A 1 85 ? 2.409 6.442 2.628 1.00 89.88 85 VAL A C 1
ATOM 686 O O . VAL A 1 85 ? 3.570 6.103 2.870 1.00 89.88 85 VAL A O 1
ATOM 689 N N . THR A 1 86 ? 2.009 6.837 1.426 1.00 85.88 86 THR A N 1
ATOM 690 C CA . THR A 1 86 ? 2.904 7.038 0.284 1.00 85.88 86 THR A CA 1
ATOM 691 C C . THR A 1 86 ? 2.993 8.523 -0.033 1.00 85.88 86 THR A C 1
ATOM 693 O O . THR A 1 86 ? 2.004 9.249 0.067 1.00 85.88 86 THR A O 1
ATOM 696 N N . LEU A 1 87 ? 4.174 8.976 -0.441 1.00 78.88 87 LEU A N 1
ATOM 697 C CA . LEU A 1 87 ? 4.356 10.330 -0.952 1.00 78.88 87 LEU A CA 1
ATOM 698 C C . LEU A 1 87 ? 3.985 10.359 -2.435 1.00 78.88 87 LEU A C 1
ATOM 700 O O . LEU A 1 87 ? 4.358 9.452 -3.176 1.00 78.88 87 LEU A O 1
ATOM 704 N N . GLU A 1 88 ? 3.242 11.384 -2.836 1.00 72.50 88 GLU A N 1
ATOM 705 C CA . GLU A 1 88 ? 2.877 11.649 -4.222 1.00 72.50 88 GLU A CA 1
ATOM 706 C C . GLU A 1 88 ? 3.757 12.787 -4.755 1.00 72.50 88 GLU A C 1
ATOM 708 O O . GLU A 1 88 ? 3.872 13.852 -4.136 1.00 72.50 88 GLU A O 1
ATOM 713 N N . GLY A 1 89 ? 4.422 12.540 -5.884 1.00 66.06 89 GLY A N 1
ATOM 714 C CA . GLY A 1 89 ? 5.187 13.558 -6.600 1.00 66.06 89 GLY A CA 1
ATOM 715 C C . GLY A 1 89 ? 4.264 14.483 -7.393 1.00 66.06 89 GLY A C 1
ATOM 716 O O . GLY A 1 89 ? 3.255 14.039 -7.933 1.00 66.06 89 GLY A O 1
ATOM 717 N N . ASP A 1 90 ? 4.607 15.769 -7.485 1.00 65.12 90 ASP A N 1
ATOM 718 C CA . ASP A 1 90 ? 3.872 16.695 -8.351 1.00 65.12 90 ASP A CA 1
ATOM 719 C C . ASP A 1 90 ? 4.286 16.473 -9.815 1.00 65.12 90 ASP A C 1
ATOM 721 O O . ASP A 1 90 ? 5.481 16.360 -10.119 1.00 65.12 90 ASP A O 1
ATOM 725 N N . TYR A 1 91 ? 3.313 16.394 -10.725 1.00 58.22 91 TYR A N 1
ATOM 726 C CA . TYR A 1 91 ? 3.570 16.196 -12.154 1.00 58.22 91 TYR A CA 1
ATOM 727 C C . TYR A 1 91 ? 4.119 17.505 -12.752 1.00 58.22 91 TYR A C 1
ATOM 729 O O . TYR A 1 91 ? 3.365 18.391 -13.147 1.00 58.22 91 TYR A O 1
ATOM 737 N N . GLY A 1 92 ? 5.448 17.642 -12.794 1.00 61.75 92 GLY A N 1
ATOM 738 C CA . GLY A 1 92 ? 6.161 18.817 -13.310 1.00 61.75 92 GLY A CA 1
ATOM 739 C C . GLY A 1 92 ? 7.503 18.475 -13.974 1.00 61.75 92 GLY A C 1
ATOM 740 O O . GLY A 1 92 ? 7.833 17.310 -14.173 1.00 61.75 92 GLY A O 1
ATOM 741 N N . ASN A 1 93 ? 8.303 19.493 -14.317 1.00 57.72 93 ASN A N 1
ATOM 742 C CA . ASN A 1 93 ? 9.482 19.360 -15.199 1.00 57.72 93 ASN A CA 1
ATOM 743 C C . ASN A 1 93 ? 10.655 18.524 -14.632 1.00 57.72 93 ASN A C 1
ATOM 745 O O . ASN A 1 93 ? 11.554 18.152 -15.384 1.00 57.72 93 ASN A O 1
ATOM 749 N N . ALA A 1 94 ? 10.659 18.223 -13.332 1.00 60.97 94 ALA A N 1
ATOM 750 C CA . ALA A 1 94 ? 11.547 17.248 -12.699 1.00 60.97 94 ALA A CA 1
ATOM 751 C C . ALA A 1 94 ? 10.777 16.573 -11.555 1.00 60.97 94 ALA A C 1
ATOM 753 O O . ALA A 1 94 ? 10.674 17.119 -10.457 1.00 60.97 94 ALA A O 1
ATOM 754 N N . THR A 1 95 ? 10.171 15.420 -11.828 1.00 63.19 95 THR A N 1
ATOM 755 C CA . THR A 1 95 ? 9.362 14.694 -10.845 1.00 63.19 95 THR A CA 1
ATOM 756 C C . THR A 1 95 ? 10.261 14.077 -9.767 1.00 63.19 95 THR A C 1
ATOM 758 O O . THR A 1 95 ? 11.144 13.280 -10.109 1.00 63.19 95 THR A O 1
ATOM 761 N N . PRO A 1 96 ? 10.076 14.397 -8.473 1.00 66.25 96 PRO A N 1
ATOM 762 C CA . PRO A 1 96 ? 10.775 13.684 -7.416 1.00 66.25 96 PRO A CA 1
ATOM 763 C C . PRO A 1 96 ? 10.285 12.237 -7.406 1.00 66.25 96 PRO A C 1
ATOM 765 O O . PRO A 1 96 ? 9.099 11.981 -7.219 1.00 66.25 96 PRO A O 1
ATOM 768 N N . THR A 1 97 ? 11.205 11.298 -7.610 1.00 73.88 97 THR A N 1
ATOM 769 C CA . THR A 1 97 ? 10.915 9.879 -7.427 1.00 73.88 97 THR A CA 1
ATOM 770 C C . THR A 1 97 ? 11.271 9.470 -6.004 1.00 73.88 97 THR A C 1
ATOM 772 O O . THR A 1 97 ? 12.304 9.853 -5.450 1.00 73.88 97 THR A O 1
ATOM 775 N N . TYR A 1 98 ? 10.384 8.702 -5.396 1.00 83.12 98 TYR A N 1
ATOM 776 C CA . TYR A 1 98 ? 10.530 8.094 -4.089 1.00 83.12 98 TYR A CA 1
ATOM 777 C C . TYR A 1 98 ? 10.817 6.611 -4.264 1.00 83.12 98 TYR A C 1
ATOM 779 O O . TYR A 1 98 ? 10.451 5.993 -5.257 1.00 83.12 98 TYR A O 1
ATOM 787 N N . ASN A 1 99 ? 11.473 6.023 -3.280 1.00 89.19 99 ASN A N 1
ATOM 788 C CA . ASN A 1 99 ? 11.671 4.580 -3.199 1.00 89.19 99 ASN 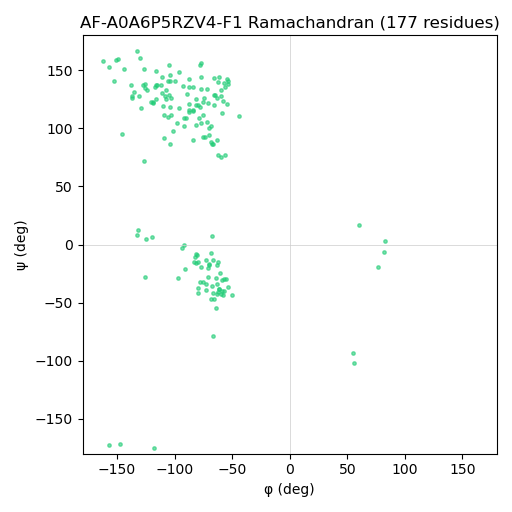A CA 1
ATOM 789 C C . ASN A 1 99 ? 11.313 4.047 -1.808 1.00 89.19 99 ASN A C 1
ATOM 791 O O . ASN A 1 99 ? 11.630 2.906 -1.479 1.00 89.19 99 ASN A O 1
ATOM 795 N N . GLU A 1 100 ? 10.661 4.877 -0.993 1.00 91.12 100 GLU A N 1
ATOM 796 C CA . GLU A 1 100 ? 10.288 4.569 0.378 1.00 91.12 100 GLU A CA 1
ATOM 797 C C . GLU A 1 100 ? 8.872 5.049 0.687 1.00 91.12 100 GLU A C 1
ATOM 799 O O . GLU A 1 100 ? 8.498 6.181 0.374 1.00 91.12 100 GLU A O 1
ATOM 804 N N . PHE A 1 101 ? 8.118 4.200 1.377 1.00 91.81 101 PHE A N 1
ATOM 805 C CA . PHE A 1 101 ? 6.804 4.512 1.931 1.00 91.81 101 PHE A CA 1
ATOM 806 C C . PHE A 1 101 ? 6.718 4.055 3.384 1.00 91.81 101 PHE A C 1
ATOM 808 O O . PHE A 1 101 ? 7.555 3.293 3.862 1.00 91.81 101 PHE A O 1
ATOM 815 N N . TRP A 1 102 ? 5.697 4.512 4.095 1.00 93.56 102 TRP A N 1
ATOM 816 C CA . TRP A 1 102 ? 5.512 4.231 5.514 1.00 93.56 102 TRP A CA 1
ATOM 817 C C . TRP A 1 102 ? 4.406 3.216 5.747 1.00 93.56 102 TRP A C 1
ATOM 819 O O . TRP A 1 102 ? 3.363 3.302 5.105 1.00 93.56 102 TRP A O 1
ATOM 829 N N . VAL A 1 103 ? 4.598 2.304 6.700 1.00 94.25 103 VAL A N 1
ATOM 830 C CA . VAL A 1 103 ? 3.550 1.401 7.204 1.00 94.25 103 VAL A CA 1
ATOM 831 C C . VAL A 1 103 ? 3.437 1.511 8.720 1.00 94.25 103 VAL A C 1
ATOM 833 O O . VAL A 1 103 ? 4.455 1.571 9.408 1.00 94.25 103 VAL A O 1
ATOM 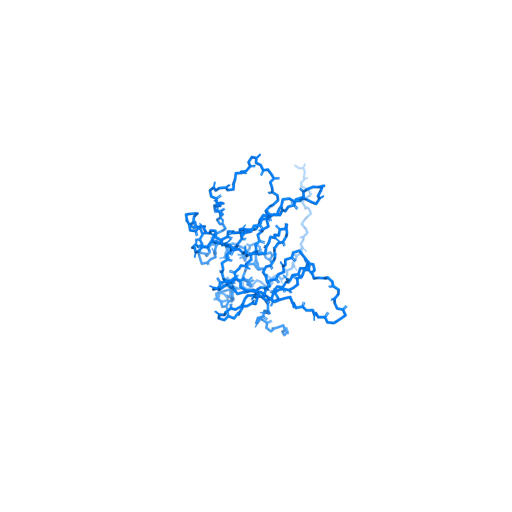836 N N . MET A 1 104 ? 2.214 1.532 9.242 1.00 93.75 104 MET A N 1
ATOM 837 C CA . MET A 1 104 ? 1.935 1.534 10.678 1.00 93.75 104 MET A CA 1
ATOM 838 C C . MET A 1 104 ? 1.812 0.090 11.154 1.00 93.75 104 MET A C 1
ATOM 840 O O . MET A 1 104 ? 0.854 -0.603 10.810 1.00 93.75 104 MET A O 1
ATOM 844 N N . LYS A 1 105 ? 2.804 -0.380 11.914 1.00 90.69 105 LYS A N 1
ATOM 845 C CA . LYS A 1 105 ? 2.831 -1.764 12.408 1.00 90.69 105 LYS A CA 1
ATOM 846 C C . LYS A 1 105 ? 1.860 -1.991 13.562 1.00 90.69 105 LYS A C 1
ATOM 848 O O . LYS A 1 105 ? 1.311 -3.083 13.670 1.00 90.69 105 LYS A O 1
ATOM 853 N N . GLU A 1 106 ? 1.639 -0.963 14.378 1.00 88.38 106 GLU A N 1
ATOM 854 C CA . GLU A 1 106 ? 0.725 -0.979 15.518 1.00 88.38 106 GLU A CA 1
ATOM 855 C C . GLU A 1 106 ? -0.219 0.224 15.433 1.00 88.38 106 GLU A C 1
ATOM 857 O O . GLU A 1 106 ? 0.202 1.384 15.446 1.00 88.38 106 GLU A O 1
ATOM 862 N N . TYR A 1 107 ? -1.517 -0.049 15.311 1.00 85.12 107 TYR A N 1
ATOM 863 C CA . TYR A 1 107 ? -2.515 0.986 15.063 1.00 85.12 107 TYR A CA 1
ATOM 864 C C . TYR A 1 107 ? -2.623 1.970 16.233 1.00 85.12 107 TYR A C 1
ATOM 866 O O . TYR A 1 107 ? -2.782 1.575 17.385 1.00 85.12 107 TYR A O 1
ATOM 874 N N . GLY A 1 108 ? -2.541 3.266 15.923 1.00 83.81 108 GLY A N 1
ATOM 875 C CA . GLY A 1 108 ? -2.593 4.349 16.911 1.00 83.81 108 GLY A CA 1
ATOM 876 C C . GLY A 1 108 ? -1.267 4.635 17.626 1.00 83.81 108 GLY A C 1
ATOM 877 O O . GLY A 1 108 ? -1.180 5.631 18.340 1.00 83.81 108 GLY A O 1
ATOM 878 N N . VAL A 1 109 ? -0.222 3.829 17.407 1.00 88.38 109 VAL A N 1
ATOM 879 C CA . VAL A 1 109 ? 1.113 4.041 17.986 1.00 88.38 109 VAL A CA 1
ATOM 880 C C . VAL A 1 109 ? 2.001 4.731 16.950 1.00 88.38 109 VAL A C 1
ATOM 882 O O . VAL A 1 109 ? 2.454 4.102 15.992 1.00 88.38 109 VAL A O 1
ATOM 885 N N . GLY A 1 110 ? 2.257 6.031 17.120 1.00 88.44 110 GLY A N 1
ATOM 886 C CA . GLY A 1 110 ? 3.025 6.834 16.155 1.00 88.44 110 GLY A CA 1
ATOM 887 C C . GLY A 1 110 ? 4.479 6.388 15.990 1.00 88.44 110 GLY A C 1
ATOM 888 O O . GLY A 1 110 ? 5.058 6.504 14.916 1.00 88.44 110 GLY A O 1
ATOM 889 N N . GLU A 1 111 ? 5.072 5.805 17.022 1.00 90.69 111 GLU A N 1
ATOM 890 C CA . GLU A 1 111 ? 6.422 5.244 16.987 1.00 90.69 111 GLU A CA 1
ATOM 891 C C . GLU A 1 111 ? 6.518 3.969 16.137 1.00 90.69 111 GLU A C 1
ATOM 893 O O . GLU A 1 111 ? 7.617 3.571 15.762 1.00 90.69 111 GLU A O 1
ATOM 898 N N . SER A 1 112 ? 5.385 3.332 15.818 1.00 92.88 112 SER A N 1
ATOM 899 C CA . SER A 1 112 ? 5.349 2.082 15.049 1.00 92.88 112 SER A CA 1
ATOM 900 C C . SER A 1 112 ? 5.455 2.286 13.534 1.00 92.88 112 SER A C 1
ATOM 902 O O . SER A 1 112 ? 5.583 1.312 12.779 1.00 92.88 112 SER A O 1
ATOM 904 N N . TRP A 1 113 ? 5.392 3.538 13.065 1.00 94.88 113 TRP A N 1
ATOM 905 C CA . TRP A 1 113 ? 5.611 3.859 11.661 1.00 94.88 113 TRP A CA 1
ATOM 906 C C . TRP A 1 113 ? 6.995 3.373 11.228 1.00 94.88 113 TRP A C 1
ATOM 908 O O . TRP A 1 113 ? 8.017 3.742 11.797 1.00 94.88 113 TRP A O 1
ATOM 918 N N . THR A 1 114 ? 7.024 2.533 10.198 1.00 94.44 114 THR A N 1
ATOM 919 C CA . THR A 1 114 ? 8.245 1.919 9.668 1.00 94.44 114 THR A CA 1
ATOM 920 C C . THR A 1 114 ? 8.381 2.227 8.182 1.00 94.44 114 THR A C 1
ATOM 922 O O . THR A 1 114 ? 7.417 2.050 7.431 1.00 94.44 114 THR A O 1
ATOM 925 N N . LYS A 1 115 ? 9.572 2.649 7.734 1.00 93.38 115 LYS A N 1
ATOM 926 C CA . LYS A 1 115 ? 9.861 2.812 6.302 1.00 93.38 115 LYS A CA 1
ATOM 927 C C . LYS A 1 115 ? 10.041 1.456 5.634 1.00 93.38 115 LYS A C 1
ATOM 929 O O . LYS A 1 115 ? 10.882 0.654 6.033 1.00 93.38 115 LYS A O 1
ATOM 934 N N . MET A 1 116 ? 9.277 1.238 4.579 1.00 93.12 116 MET A N 1
ATOM 935 C CA . MET A 1 116 ? 9.443 0.158 3.619 1.00 93.12 116 MET A CA 1
ATOM 936 C C . MET A 1 116 ? 10.152 0.713 2.390 1.00 93.12 116 MET A C 1
ATOM 938 O O . MET A 1 116 ? 9.841 1.818 1.953 1.00 93.12 116 MET A O 1
ATOM 942 N N . ARG A 1 117 ? 11.077 -0.058 1.812 1.00 92.31 117 ARG A N 1
ATOM 943 C CA . ARG A 1 117 ? 11.844 0.343 0.629 1.00 92.31 117 ARG A CA 1
ATOM 944 C C . ARG A 1 117 ? 11.549 -0.564 -0.559 1.00 92.31 117 ARG A C 1
ATOM 946 O O . ARG A 1 117 ? 11.511 -1.787 -0.425 1.00 92.31 117 ARG A O 1
ATOM 953 N N . VAL A 1 118 ? 11.401 0.045 -1.727 1.00 92.81 118 VAL A N 1
ATOM 954 C CA . VAL A 1 118 ? 11.242 -0.621 -3.024 1.00 92.81 118 VAL A CA 1
ATOM 955 C C . VAL A 1 118 ? 12.427 -0.289 -3.926 1.00 92.81 118 VAL A C 1
ATOM 957 O O . VAL A 1 118 ? 13.036 0.769 -3.800 1.00 92.81 118 VAL A O 1
ATOM 960 N N . SER A 1 119 ? 12.799 -1.206 -4.818 1.00 91.56 119 SER A N 1
ATOM 961 C CA . SER A 1 119 ? 13.890 -0.985 -5.780 1.00 91.56 119 SER A CA 1
ATOM 962 C C . SER A 1 119 ? 13.464 -0.155 -6.995 1.00 91.56 119 SER A C 1
ATOM 964 O O . SER A 1 119 ? 14.325 0.360 -7.704 1.00 91.56 119 SER A O 1
ATOM 966 N N . ILE A 1 120 ? 12.157 0.006 -7.217 1.00 89.62 120 I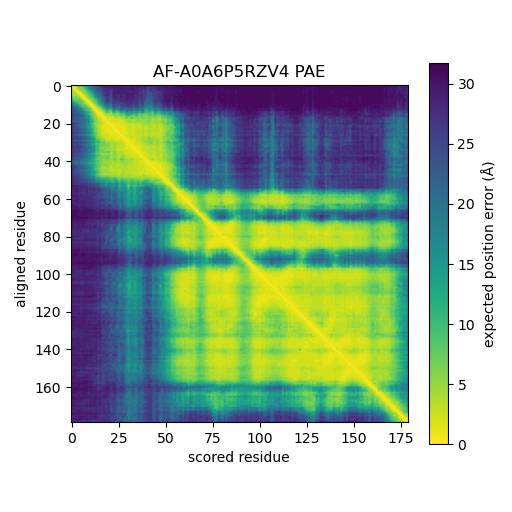LE A N 1
ATOM 967 C CA . ILE A 1 120 ? 11.576 0.766 -8.327 1.00 89.62 120 ILE A CA 1
ATOM 968 C C . ILE A 1 120 ? 11.240 2.182 -7.833 1.00 89.62 120 ILE A C 1
ATOM 970 O O . ILE A 1 120 ? 10.413 2.310 -6.926 1.00 89.62 120 ILE A O 1
ATOM 974 N N . PRO A 1 121 ? 11.858 3.241 -8.388 1.00 88.31 121 PRO A N 1
ATOM 975 C CA . PRO A 1 121 ? 11.473 4.614 -8.080 1.00 88.31 121 PRO A CA 1
ATOM 976 C C . PRO A 1 121 ? 10.054 4.923 -8.575 1.00 88.31 121 PRO A C 1
ATOM 978 O O . PRO A 1 121 ? 9.673 4.478 -9.656 1.00 88.31 121 PRO A O 1
ATOM 981 N N . TYR A 1 122 ? 9.295 5.712 -7.815 1.00 85.69 122 TYR A N 1
ATOM 982 C CA . TYR A 1 122 ? 7.921 6.094 -8.144 1.00 85.69 122 TYR A CA 1
ATOM 983 C C . TYR A 1 122 ? 7.580 7.525 -7.724 1.00 85.69 122 TYR A C 1
ATOM 985 O O . TYR A 1 122 ? 8.079 8.048 -6.734 1.00 85.69 122 TYR A O 1
ATOM 993 N N . CYS A 1 123 ? 6.672 8.134 -8.459 1.00 80.94 123 CYS A N 1
ATOM 994 C CA . CYS A 1 123 ? 5.909 9.334 -8.148 1.00 80.94 123 CYS A CA 1
ATOM 995 C C . CYS A 1 123 ? 4.519 8.982 -7.585 1.00 80.94 123 CYS A C 1
ATOM 997 O O . CYS A 1 123 ? 3.993 9.738 -6.772 1.00 80.94 123 CYS A O 1
ATOM 999 N N . ASN A 1 124 ? 3.945 7.836 -7.968 1.00 81.38 124 ASN A N 1
ATOM 1000 C CA . ASN A 1 124 ? 2.675 7.308 -7.476 1.00 81.38 124 ASN A CA 1
ATOM 1001 C C . ASN A 1 124 ? 2.776 5.795 -7.216 1.00 81.38 124 ASN A C 1
ATOM 1003 O O . ASN A 1 124 ? 3.172 5.017 -8.083 1.00 81.38 124 ASN A O 1
ATOM 1007 N N . LEU A 1 125 ? 2.383 5.377 -6.012 1.00 86.50 125 LEU A N 1
ATOM 1008 C CA . LEU A 1 125 ? 2.373 3.979 -5.589 1.00 86.50 125 LEU A CA 1
ATOM 1009 C C . LEU A 1 125 ? 0.978 3.598 -5.092 1.00 86.50 125 LEU A C 1
ATOM 1011 O O . LEU A 1 125 ? 0.353 4.312 -4.303 1.00 86.50 125 LEU A O 1
ATOM 1015 N N . SER A 1 126 ? 0.493 2.440 -5.530 1.00 86.06 126 SER A N 1
ATOM 1016 C CA . SER A 1 126 ? -0.720 1.826 -4.999 1.00 86.06 126 SER A CA 1
ATOM 1017 C C . SER A 1 126 ? -0.489 0.343 -4.762 1.00 86.06 126 SER A C 1
ATOM 1019 O O . SER A 1 126 ? -0.026 -0.376 -5.642 1.00 86.06 126 SER A O 1
ATOM 1021 N N . HIS A 1 127 ? -0.857 -0.143 -3.583 1.00 83.69 127 HIS A N 1
ATOM 1022 C CA . HIS A 1 127 ? -0.896 -1.575 -3.320 1.00 83.69 127 HIS A CA 1
ATOM 1023 C C . HIS A 1 127 ? -2.268 -2.122 -3.733 1.00 83.69 127 HIS A C 1
ATOM 1025 O O . HIS A 1 127 ? -3.290 -1.504 -3.439 1.00 83.69 127 HIS A O 1
ATOM 1031 N N . SER A 1 128 ? -2.313 -3.264 -4.425 1.00 80.94 128 SER A N 1
ATOM 1032 C CA . SER A 1 128 ? -3.584 -3.841 -4.900 1.00 80.94 128 SER A CA 1
ATOM 1033 C C . SER A 1 128 ? -4.461 -4.412 -3.781 1.00 80.94 128 SER A C 1
ATOM 1035 O O . SER A 1 128 ? -5.663 -4.602 -3.955 1.00 80.94 128 SER A O 1
ATOM 1037 N N . GLY A 1 129 ? -3.852 -4.711 -2.633 1.00 79.38 129 GLY A N 1
ATOM 1038 C CA . GLY A 1 129 ? -4.455 -5.531 -1.583 1.00 79.38 129 GLY A CA 1
ATOM 1039 C C . GLY A 1 129 ? -4.304 -7.033 -1.836 1.00 79.38 129 GLY A C 1
ATOM 1040 O O . GLY A 1 129 ? -4.784 -7.823 -1.036 1.00 79.38 129 GLY A O 1
ATOM 1041 N N . PHE A 1 130 ? -3.614 -7.444 -2.904 1.00 82.94 130 PHE A N 1
ATOM 1042 C CA . PHE A 1 130 ? -3.288 -8.839 -3.179 1.00 82.94 130 PHE A CA 1
ATOM 1043 C C . PHE A 1 130 ? -1.795 -9.101 -2.969 1.00 82.94 130 PHE A C 1
ATOM 1045 O O . PHE A 1 130 ? -0.939 -8.422 -3.539 1.00 82.94 130 PHE A O 1
ATOM 1052 N N . TRP A 1 131 ? -1.479 -10.119 -2.173 1.00 87.62 131 TRP A N 1
ATOM 1053 C CA . TRP A 1 131 ? -0.111 -10.571 -1.955 1.00 87.62 131 TRP A CA 1
ATOM 1054 C C . TRP A 1 131 ? -0.066 -12.076 -1.681 1.00 87.62 131 TRP A C 1
ATOM 1056 O O . TRP A 1 131 ? -1.045 -12.710 -1.294 1.00 87.62 131 TRP A O 1
ATOM 1066 N N . THR A 1 132 ? 1.110 -12.651 -1.889 1.00 89.06 132 THR A N 1
ATOM 1067 C CA . THR A 1 132 ? 1.458 -14.044 -1.604 1.00 89.06 132 THR A CA 1
ATOM 1068 C C . THR A 1 132 ? 2.580 -14.079 -0.563 1.00 89.06 132 THR A C 1
ATOM 1070 O O . THR A 1 132 ? 3.020 -13.046 -0.064 1.00 89.06 132 THR A O 1
ATOM 1073 N N . LYS A 1 133 ? 3.113 -15.268 -0.245 1.00 88.12 133 LYS A N 1
ATOM 1074 C CA . LYS A 1 133 ? 4.266 -15.397 0.668 1.00 88.12 133 LYS A CA 1
ATOM 1075 C C . LYS A 1 133 ? 5.528 -14.672 0.181 1.00 88.12 133 LYS A C 1
ATOM 1077 O O . LYS A 1 133 ? 6.406 -14.385 0.987 1.00 88.12 133 LYS A O 1
ATOM 1082 N N . SER A 1 134 ? 5.655 -14.454 -1.126 1.00 90.38 134 SER A N 1
ATOM 1083 C CA . SER A 1 134 ? 6.882 -13.932 -1.740 1.00 90.38 134 SER A CA 1
ATOM 1084 C C . SER A 1 134 ? 6.670 -12.684 -2.584 1.00 90.38 134 SER A C 1
ATOM 1086 O O . SER A 1 134 ? 7.605 -11.903 -2.700 1.00 90.38 134 SER A O 1
ATOM 1088 N N . HIS A 1 135 ? 5.481 -12.495 -3.156 1.00 92.56 135 HIS A N 1
ATOM 1089 C CA . HIS A 1 135 ? 5.200 -11.407 -4.088 1.00 92.56 135 HIS A CA 1
ATOM 1090 C C . HIS A 1 135 ? 3.970 -10.619 -3.669 1.00 92.56 135 HIS A C 1
ATOM 1092 O O . HIS A 1 135 ? 2.939 -11.207 -3.342 1.00 92.56 135 HIS A O 1
ATOM 1098 N N . ASP A 1 136 ? 4.072 -9.306 -3.775 1.00 93.06 136 ASP A N 1
ATOM 1099 C CA . ASP A 1 136 ? 3.006 -8.340 -3.591 1.00 93.06 136 ASP A CA 1
ATOM 1100 C C . ASP A 1 136 ? 2.634 -7.783 -4.967 1.00 93.06 136 ASP A C 1
ATOM 1102 O O . ASP A 1 136 ? 3.509 -7.437 -5.766 1.00 93.06 136 ASP A O 1
ATOM 1106 N N . LEU A 1 137 ? 1.337 -7.719 -5.263 1.00 91.25 137 LEU A N 1
ATOM 1107 C CA . LEU A 1 137 ? 0.850 -7.115 -6.494 1.00 91.25 137 LEU A CA 1
ATOM 1108 C C . LEU A 1 137 ? 0.663 -5.615 -6.256 1.00 91.25 137 LEU A C 1
ATOM 1110 O O . LEU A 1 137 ? -0.154 -5.187 -5.437 1.00 91.25 137 LEU A O 1
ATOM 1114 N N . MET A 1 138 ? 1.433 -4.806 -6.966 1.00 90.44 138 MET A N 1
ATOM 1115 C CA . MET A 1 138 ? 1.508 -3.362 -6.782 1.00 90.44 138 MET A CA 1
ATOM 1116 C C . MET A 1 138 ? 1.342 -2.638 -8.112 1.00 90.44 138 MET A C 1
ATOM 1118 O O . MET A 1 138 ? 1.524 -3.224 -9.173 1.00 90.44 138 MET A O 1
ATOM 1122 N N . VAL A 1 139 ? 0.998 -1.359 -8.047 1.00 88.38 139 VAL A N 1
ATOM 1123 C CA . VAL A 1 139 ? 0.987 -0.456 -9.194 1.00 88.38 139 VAL A CA 1
ATOM 1124 C C . VAL A 1 139 ? 1.973 0.665 -8.932 1.00 88.38 139 VAL A C 1
ATOM 1126 O O . VAL A 1 139 ? 1.850 1.376 -7.932 1.00 88.38 139 VAL A O 1
ATOM 1129 N N . PHE A 1 140 ? 2.939 0.791 -9.834 1.00 87.88 140 PHE A N 1
ATOM 1130 C CA . PHE A 1 140 ? 3.932 1.858 -9.861 1.00 87.88 140 PHE A CA 1
ATOM 1131 C C . PHE A 1 140 ? 3.620 2.747 -11.058 1.00 87.88 140 PHE A C 1
ATOM 1133 O O . PHE A 1 140 ? 3.630 2.262 -12.188 1.00 87.88 140 PHE A O 1
ATOM 1140 N N . GLU A 1 141 ? 3.327 4.024 -10.818 1.00 84.44 141 GLU A N 1
ATOM 1141 C CA . GLU A 1 141 ? 2.731 4.926 -11.811 1.00 84.44 141 GLU A CA 1
ATOM 1142 C C . GLU A 1 141 ? 1.434 4.358 -12.398 1.00 84.44 141 GLU A C 1
ATOM 1144 O O . GLU A 1 141 ? 0.356 4.523 -11.828 1.00 84.44 141 GLU A O 1
ATOM 1149 N N . GLU A 1 142 ? 1.557 3.665 -13.525 1.00 84.44 142 GLU A N 1
ATOM 1150 C CA . GLU A 1 142 ? 0.476 3.089 -14.315 1.00 84.44 142 GLU A CA 1
ATOM 1151 C C . GLU A 1 142 ? 0.769 1.628 -14.708 1.00 84.44 142 GLU A C 1
ATOM 1153 O O . GLU A 1 142 ? 0.040 1.032 -15.504 1.00 84.44 142 GLU A O 1
ATOM 1158 N N . GLU A 1 143 ? 1.839 1.050 -14.157 1.00 86.50 143 GLU A N 1
ATOM 1159 C CA . GLU A 1 143 ? 2.328 -0.289 -14.469 1.00 86.50 143 GLU A CA 1
ATOM 1160 C C . GLU A 1 143 ? 1.984 -1.251 -13.334 1.00 86.50 143 GLU A C 1
ATOM 1162 O O . GLU A 1 143 ? 2.289 -1.002 -12.163 1.00 86.50 143 GLU A O 1
ATOM 1167 N N . LEU A 1 144 ? 1.365 -2.380 -13.681 1.00 89.31 144 LEU A N 1
ATOM 1168 C CA . LEU A 1 144 ? 1.071 -3.450 -12.737 1.00 89.31 144 LEU A CA 1
ATOM 1169 C C . LEU A 1 144 ? 2.319 -4.317 -12.546 1.00 89.31 144 LEU A C 1
ATOM 1171 O O . LEU A 1 144 ? 2.867 -4.850 -13.506 1.00 89.31 144 LEU A O 1
ATOM 1175 N N . VAL A 1 145 ? 2.759 -4.492 -11.305 1.00 91.44 145 VAL A N 1
ATOM 1176 C CA . VAL A 1 145 ? 4.026 -5.144 -10.965 1.00 91.44 145 VAL A CA 1
ATOM 1177 C C . VAL A 1 145 ? 3.807 -6.199 -9.887 1.00 91.44 145 VAL A C 1
ATOM 1179 O O . VAL A 1 145 ? 3.270 -5.907 -8.821 1.00 91.44 145 VAL A O 1
ATOM 1182 N N . MET A 1 146 ? 4.279 -7.425 -10.122 1.00 93.56 146 MET A N 1
ATOM 1183 C CA . MET A 1 146 ? 4.536 -8.371 -9.035 1.00 93.56 146 MET A CA 1
ATOM 1184 C C . MET A 1 146 ? 5.913 -8.087 -8.461 1.00 93.56 146 MET A C 1
ATOM 1186 O O . MET A 1 146 ? 6.916 -8.264 -9.147 1.00 93.56 146 MET A O 1
ATOM 1190 N N . TYR A 1 147 ? 5.968 -7.661 -7.210 1.00 94.44 147 TYR A N 1
ATOM 1191 C CA . TYR A 1 147 ? 7.202 -7.253 -6.557 1.00 94.44 147 TYR A CA 1
ATOM 1192 C C . TYR A 1 147 ? 7.509 -8.162 -5.372 1.00 94.44 147 TYR A C 1
ATOM 1194 O O . TYR A 1 147 ? 6.635 -8.454 -4.560 1.00 94.44 147 TYR A O 1
ATOM 1202 N N . ASN A 1 148 ? 8.759 -8.585 -5.239 1.00 94.94 148 ASN A N 1
ATOM 1203 C CA . ASN A 1 148 ? 9.216 -9.442 -4.158 1.00 94.94 148 ASN A CA 1
ATOM 1204 C C . ASN A 1 148 ? 10.041 -8.642 -3.148 1.00 94.94 148 ASN A C 1
ATOM 1206 O O . ASN A 1 148 ? 11.178 -8.256 -3.413 1.00 94.94 148 ASN A O 1
ATOM 1210 N N . PHE A 1 149 ? 9.489 -8.428 -1.954 1.00 92.81 149 PHE A N 1
ATOM 1211 C CA . PHE A 1 149 ? 10.172 -7.675 -0.897 1.00 92.81 149 PHE A CA 1
ATOM 1212 C C . PHE A 1 149 ? 11.343 -8.416 -0.238 1.00 92.81 149 PHE A C 1
ATOM 1214 O O . PHE A 1 149 ? 12.129 -7.773 0.447 1.00 92.81 149 PHE A O 1
ATOM 1221 N N . ASN A 1 150 ? 11.497 -9.729 -0.439 1.00 92.38 150 ASN A N 1
ATOM 1222 C CA . ASN A 1 150 ? 12.597 -10.486 0.169 1.00 92.38 150 ASN A CA 1
ATOM 1223 C C . ASN A 1 150 ? 13.912 -10.310 -0.597 1.00 92.38 150 ASN A C 1
ATOM 1225 O O . ASN A 1 150 ? 14.980 -10.280 0.004 1.00 92.38 150 ASN A O 1
ATOM 1229 N N . ASN A 1 151 ? 13.842 -10.236 -1.928 1.00 94.19 151 ASN A N 1
ATOM 1230 C CA . ASN A 1 151 ? 15.020 -10.155 -2.798 1.00 94.19 151 ASN A CA 1
ATOM 1231 C C . ASN A 1 151 ? 15.006 -8.942 -3.744 1.00 94.19 151 ASN A C 1
ATOM 1233 O O . ASN A 1 151 ? 15.892 -8.825 -4.585 1.00 94.19 151 ASN A O 1
ATOM 1237 N N . HIS A 1 152 ? 14.008 -8.062 -3.623 1.00 93.50 152 HIS A N 1
ATOM 1238 C CA . HIS A 1 152 ? 13.825 -6.854 -4.435 1.00 93.50 152 HIS A CA 1
ATOM 1239 C C . HIS A 1 152 ? 13.659 -7.094 -5.946 1.00 93.50 152 HIS A C 1
ATOM 1241 O O . HIS A 1 152 ? 13.798 -6.156 -6.737 1.00 93.50 152 HIS A O 1
ATOM 1247 N N . SER A 1 153 ? 13.358 -8.332 -6.355 1.00 95.00 153 SER A N 1
ATOM 1248 C CA . SER A 1 153 ? 13.027 -8.663 -7.743 1.00 95.00 153 SER A CA 1
ATOM 1249 C C . SER A 1 153 ? 11.590 -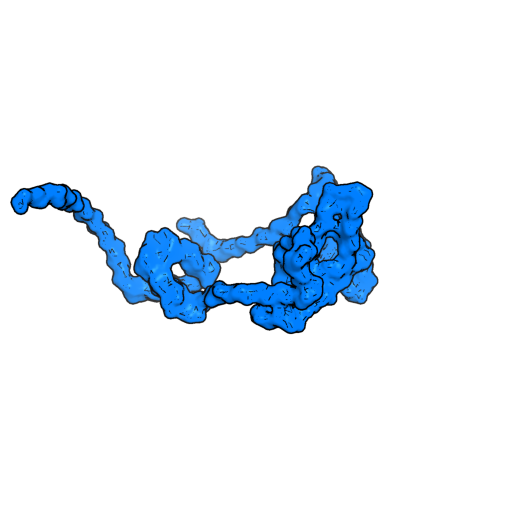8.273 -8.075 1.00 95.00 153 SER A C 1
ATOM 1251 O O . SER A 1 153 ? 10.732 -8.196 -7.194 1.00 95.00 153 SER A O 1
ATOM 1253 N N . PHE A 1 154 ? 11.319 -8.023 -9.352 1.00 94.62 154 PHE A N 1
ATOM 1254 C CA . PHE A 1 154 ? 9.986 -7.662 -9.803 1.00 94.62 154 PHE A CA 1
ATOM 1255 C C . PHE A 1 154 ? 9.720 -8.108 -11.238 1.00 94.62 154 PHE A C 1
ATOM 1257 O O . PHE A 1 154 ? 10.645 -8.337 -12.018 1.00 94.62 154 PHE A O 1
ATOM 1264 N N . GLN A 1 155 ? 8.439 -8.217 -11.576 1.00 91.94 155 GLN A N 1
ATOM 1265 C CA . GLN A 1 155 ? 7.954 -8.555 -12.906 1.00 91.94 155 GLN A CA 1
ATOM 1266 C C . GLN A 1 155 ? 6.773 -7.654 -13.272 1.00 91.94 155 GLN A C 1
ATOM 1268 O O . GLN A 1 155 ? 5.778 -7.618 -12.549 1.00 91.94 155 GLN A O 1
ATOM 1273 N N . ASN A 1 156 ? 6.861 -6.981 -14.420 1.00 90.06 156 ASN A N 1
ATOM 1274 C CA . ASN A 1 156 ? 5.731 -6.245 -14.984 1.00 90.06 156 ASN A CA 1
ATOM 1275 C C . ASN A 1 156 ? 4.684 -7.227 -15.521 1.00 90.06 156 ASN A C 1
ATOM 1277 O O . ASN A 1 156 ? 5.012 -8.187 -16.227 1.00 90.06 156 ASN A O 1
ATOM 1281 N N . LEU A 1 157 ? 3.423 -6.980 -15.188 1.00 86.25 157 LEU A N 1
ATOM 1282 C CA . LEU A 1 157 ? 2.276 -7.732 -15.660 1.00 86.25 157 LEU A CA 1
ATOM 1283 C C . LEU A 1 157 ? 1.549 -6.9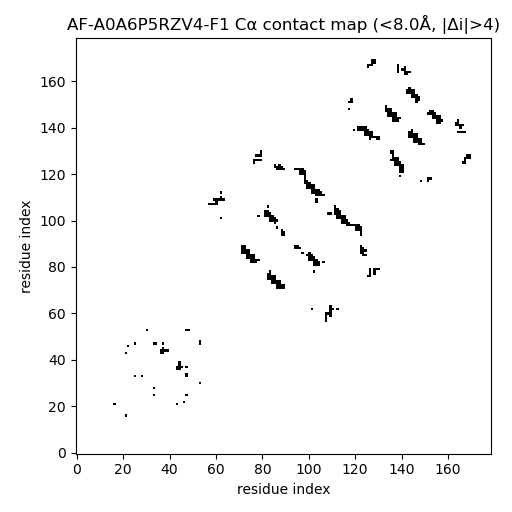28 -16.731 1.00 86.25 157 LEU A C 1
ATOM 1285 O O . LEU A 1 157 ? 0.995 -5.867 -16.465 1.00 86.25 157 LEU A O 1
ATOM 1289 N N . TYR A 1 158 ? 1.490 -7.492 -17.931 1.00 80.81 158 TYR A N 1
ATOM 1290 C CA . TYR A 1 158 ? 0.746 -6.918 -19.042 1.00 80.81 158 TYR A CA 1
ATOM 1291 C C . TYR A 1 158 ? -0.557 -7.688 -19.217 1.00 80.81 158 TYR A C 1
ATOM 1293 O O . TYR A 1 158 ? -0.552 -8.858 -19.612 1.00 80.81 158 TYR A O 1
ATOM 1301 N N . VAL A 1 159 ? -1.681 -7.038 -18.930 1.00 74.31 159 VAL A N 1
ATOM 1302 C CA . VAL A 1 159 ? -2.997 -7.580 -19.267 1.00 74.31 159 VAL A CA 1
ATOM 1303 C C . VAL A 1 159 ? -3.316 -7.119 -20.683 1.00 74.31 159 VAL A C 1
ATOM 1305 O O . VAL A 1 159 ? -3.439 -5.925 -20.933 1.00 74.31 159 VAL A O 1
ATOM 1308 N N . ARG A 1 160 ? -3.403 -8.058 -21.634 1.00 67.31 160 ARG A N 1
ATOM 1309 C CA . ARG A 1 160 ? -3.745 -7.724 -23.027 1.00 67.31 160 ARG A CA 1
ATOM 1310 C C . ARG A 1 160 ? -5.053 -6.925 -23.044 1.00 67.31 160 ARG A C 1
ATOM 1312 O O . ARG A 1 160 ? -5.964 -7.255 -22.297 1.00 67.31 160 ARG A O 1
ATOM 1319 N N . GLU A 1 161 ? -5.104 -5.887 -23.881 1.00 71.81 161 GLU A N 1
ATOM 1320 C CA . GLU A 1 161 ? -6.218 -4.924 -24.028 1.00 71.81 161 GLU A CA 1
ATOM 1321 C C . GLU A 1 161 ? -6.338 -3.852 -22.931 1.00 71.81 161 GLU A C 1
ATOM 1323 O O . GLU A 1 161 ? -6.900 -2.789 -23.191 1.00 71.81 161 GLU A O 1
ATOM 1328 N N . ILE A 1 162 ? -5.746 -4.053 -21.750 1.00 64.94 162 ILE A N 1
ATOM 1329 C CA . ILE A 1 162 ? -5.645 -3.010 -20.724 1.00 64.94 162 ILE A CA 1
ATOM 1330 C C . ILE A 1 162 ? -4.315 -2.288 -20.933 1.00 64.94 162 ILE A C 1
ATOM 1332 O O . ILE A 1 162 ? -3.252 -2.854 -20.707 1.00 64.94 162 ILE A O 1
ATOM 1336 N N . GLY A 1 163 ? -4.374 -1.043 -21.409 1.00 70.69 163 GLY A N 1
ATOM 1337 C CA . GLY A 1 163 ? -3.177 -0.226 -21.619 1.00 70.69 163 GLY A CA 1
ATOM 1338 C C . GLY A 1 163 ? -2.488 0.123 -20.298 1.00 70.69 163 GLY A C 1
ATOM 1339 O O . GLY A 1 163 ? -1.487 -0.479 -19.937 1.00 70.69 163 GLY A O 1
ATOM 1340 N N . LYS A 1 164 ? -3.036 1.109 -19.585 1.00 75.38 164 LYS A N 1
ATOM 1341 C CA . LYS A 1 164 ? -2.466 1.691 -18.360 1.00 75.38 164 LYS A CA 1
ATOM 1342 C C . LYS A 1 164 ? -3.365 1.410 -17.158 1.00 75.38 164 LYS A C 1
ATOM 1344 O O . LYS A 1 164 ? -4.586 1.539 -17.265 1.00 75.38 164 LYS A O 1
ATOM 1349 N N . VAL A 1 165 ? -2.780 1.050 -16.015 1.00 72.31 165 VAL A N 1
ATOM 1350 C CA . VAL A 1 165 ? -3.508 0.740 -14.774 1.00 72.31 165 VAL A CA 1
ATOM 1351 C C . VAL A 1 165 ? -3.430 1.930 -13.821 1.00 72.31 165 VAL A C 1
ATOM 1353 O O . VAL A 1 165 ? -2.454 2.089 -13.106 1.00 72.31 165 VAL A O 1
ATOM 1356 N N . GLY A 1 166 ? -4.466 2.773 -13.786 1.00 65.88 166 GLY A N 1
ATOM 1357 C CA . GLY A 1 166 ? -4.438 4.001 -12.974 1.00 65.88 166 GLY A CA 1
ATOM 1358 C C . GLY A 1 166 ? -4.680 3.803 -11.469 1.00 65.88 166 GLY A C 1
ATOM 1359 O O . GLY A 1 166 ? -4.157 4.547 -10.643 1.00 65.88 166 GLY A O 1
ATOM 1360 N N . SER A 1 167 ? -5.490 2.819 -11.073 1.00 64.69 167 SER A N 1
ATOM 1361 C CA . SER A 1 167 ? -5.708 2.501 -9.656 1.00 64.69 167 SER A CA 1
ATOM 1362 C C . SER A 1 167 ? -6.186 1.066 -9.484 1.00 64.69 167 SER A C 1
ATOM 1364 O O . SER A 1 167 ? -6.829 0.511 -10.375 1.00 64.69 167 SER A O 1
ATOM 1366 N N . VAL A 1 168 ? -5.887 0.478 -8.326 1.00 67.12 168 VAL A N 1
ATOM 1367 C CA . VAL A 1 168 ? -6.450 -0.811 -7.920 1.00 67.12 168 VAL A CA 1
ATOM 1368 C C . VAL A 1 168 ? -7.301 -0.585 -6.685 1.00 67.12 168 VAL A C 1
ATOM 1370 O O . VAL A 1 168 ? -6.834 -0.029 -5.692 1.00 67.12 168 VAL A O 1
ATOM 1373 N N . LEU A 1 169 ? -8.559 -1.003 -6.771 1.00 63.22 169 LEU A N 1
ATOM 1374 C CA . LEU A 1 169 ? -9.518 -0.942 -5.680 1.00 63.22 169 LEU A CA 1
ATOM 1375 C C . LEU A 1 169 ? -9.743 -2.360 -5.170 1.00 63.22 169 LEU A C 1
ATOM 1377 O O . LEU A 1 169 ? -10.105 -3.253 -5.935 1.00 63.22 169 LEU A O 1
ATOM 1381 N N . THR A 1 170 ? -9.545 -2.569 -3.875 1.00 62.31 170 THR A N 1
ATOM 1382 C CA . THR A 1 170 ? -9.892 -3.833 -3.230 1.00 62.31 170 THR A CA 1
ATOM 1383 C C . THR A 1 170 ? -11.399 -3.833 -2.982 1.00 62.31 170 THR A C 1
ATOM 1385 O O . THR A 1 170 ? -11.907 -3.072 -2.157 1.00 62.31 170 THR A O 1
ATOM 1388 N N . TYR A 1 171 ? -12.138 -4.653 -3.728 1.00 55.66 171 TYR A N 1
ATOM 1389 C CA . TYR A 1 171 ? -13.559 -4.863 -3.472 1.00 55.66 171 TYR A CA 1
ATOM 1390 C C . TYR A 1 171 ? -13.709 -5.765 -2.244 1.00 55.66 171 TYR A C 1
ATOM 1392 O O . TYR A 1 171 ? -13.343 -6.938 -2.284 1.00 55.66 171 TYR A O 1
ATOM 1400 N N . LEU A 1 172 ? -14.213 -5.210 -1.139 1.00 56.09 172 LEU A N 1
ATOM 1401 C CA . LEU A 1 172 ? -14.561 -5.997 0.039 1.00 56.09 172 LEU A CA 1
ATOM 1402 C C . LEU A 1 172 ? -16.030 -6.403 -0.073 1.00 56.09 172 LEU A C 1
ATOM 1404 O O . LEU A 1 172 ? -16.933 -5.596 0.160 1.00 56.09 172 LEU A O 1
ATOM 1408 N N . GLU A 1 173 ? -16.257 -7.650 -0.458 1.00 50.66 173 GLU A N 1
ATOM 1409 C CA . GLU A 1 173 ? -17.594 -8.214 -0.577 1.00 50.66 173 GLU A CA 1
ATOM 1410 C C . GLU A 1 173 ? -18.261 -8.239 0.811 1.00 50.66 173 GLU A C 1
ATOM 1412 O O . GLU A 1 173 ? -17.689 -8.701 1.803 1.00 50.66 173 GLU A O 1
ATOM 1417 N N . SER A 1 174 ? -19.454 -7.651 0.920 1.00 47.44 174 SER A N 1
ATOM 1418 C CA . SER A 1 174 ? -20.208 -7.650 2.172 1.00 47.44 174 SER A CA 1
ATOM 1419 C C . SER A 1 174 ? -20.931 -8.986 2.302 1.00 47.44 174 SER A C 1
ATOM 1421 O O . SER A 1 174 ? -21.784 -9.298 1.481 1.00 47.44 174 SER A O 1
ATOM 1423 N N . LEU A 1 175 ? -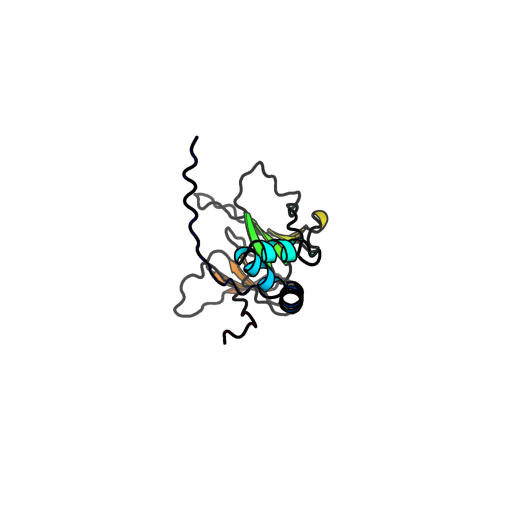20.651 -9.748 3.363 1.00 58.00 175 LEU A N 1
ATOM 1424 C CA . LEU A 1 175 ? -21.369 -10.995 3.676 1.00 58.00 175 LEU A CA 1
ATOM 1425 C C . LEU A 1 175 ? -22.838 -10.777 4.092 1.00 58.00 175 LEU A C 1
ATOM 1427 O O . LEU A 1 175 ? -23.509 -11.714 4.524 1.00 58.00 175 LEU A O 1
ATOM 1431 N N . VAL A 1 176 ? -23.362 -9.554 3.983 1.00 48.38 176 VAL A N 1
ATOM 1432 C CA . VAL A 1 176 ? -24.786 -9.306 4.187 1.00 48.38 176 VAL A CA 1
ATOM 1433 C C . VAL A 1 176 ? -25.506 -9.663 2.892 1.00 48.38 176 VAL A C 1
ATOM 1435 O O . VAL A 1 176 ? -25.474 -8.917 1.916 1.00 48.38 176 VAL A O 1
ATOM 1438 N N . SER A 1 177 ? -26.153 -10.828 2.887 1.00 45.28 177 SER A N 1
ATOM 1439 C CA . SER A 1 177 ? -27.078 -11.211 1.823 1.00 45.28 177 SER A CA 1
ATOM 1440 C C . SER A 1 177 ? -28.197 -10.167 1.753 1.00 45.28 177 SER A C 1
ATOM 1442 O O . SER A 1 177 ? -28.978 -10.030 2.696 1.00 45.28 177 SER A O 1
ATOM 1444 N N . LEU A 1 178 ? -28.252 -9.409 0.656 1.00 43.75 178 LEU A N 1
ATOM 1445 C CA . LEU A 1 178 ? -29.418 -8.599 0.311 1.00 43.75 178 LEU A CA 1
ATOM 1446 C C . LEU A 1 178 ? -30.529 -9.573 -0.095 1.00 43.75 178 LEU A C 1
ATOM 1448 O O . LEU A 1 178 ? -30.559 -10.050 -1.229 1.00 43.75 178 LEU A O 1
ATOM 1452 N N . LYS A 1 179 ? -31.371 -9.928 0.875 1.00 47.91 179 LYS A N 1
ATOM 1453 C CA . LYS A 1 179 ? -32.690 -10.513 0.632 1.00 47.91 179 LYS A CA 1
ATOM 1454 C C . LYS A 1 179 ? -33.721 -9.409 0.483 1.00 47.91 179 LYS A C 1
ATOM 1456 O O . LYS A 1 179 ? -33.620 -8.423 1.245 1.00 47.91 179 LYS A O 1
#

Nearest PDB structures (foldseek):
  2j04-assembly2_C  TM=4.952E-01  e=7.915E-01  Saccharomyces cerevisiae
  3f9k-assembly1_A  TM=3.223E-01  e=3.552E+00  Human immunodeficiency virus type 2 (ISOLATE ROD)
  6byt-assembly1_A  TM=2.944E-01  e=3.552E+00  Alteromonas sp. LOR
  1yby-assembly1_B  TM=2.164E-01  e=3.763E+00  Acetivibrio thermocellus
  5j3b-assembly2_B  TM=2.195E-01  e=5.973E+00  Acinetobacter baumannii